Protein AF-0000000078832455 (afdb_homodimer)

Structure (mmCIF, N/CA/C/O backbone):
data_AF-0000000078832455-model_v1
#
loop_
_entity.id
_entity.type
_entity.pdbx_description
1 polymer 'Uncharacterized protein'
#
loop_
_atom_site.group_PDB
_atom_site.id
_atom_site.type_symbol
_atom_site.label_atom_id
_atom_site.label_alt_id
_atom_site.label_comp_id
_atom_site.label_asym_id
_atom_site.label_entity_id
_atom_site.label_seq_id
_atom_site.pdbx_PDB_ins_code
_atom_site.Cartn_x
_atom_site.Cartn_y
_atom_site.Cartn_z
_atom_site.occupancy
_atom_site.B_iso_or_equiv
_atom_site.auth_seq_id
_atom_site.auth_comp_id
_atom_site.auth_asym_id
_atom_site.auth_atom_id
_atom_site.pdbx_PDB_model_num
ATOM 1 N N . MET A 1 1 ? 7.227 -21.453 22.688 1 22.88 1 MET A N 1
ATOM 2 C CA . MET A 1 1 ? 6.715 -20.125 23 1 22.88 1 MET A CA 1
ATOM 3 C C . MET A 1 1 ? 6.621 -19.266 21.75 1 22.88 1 MET A C 1
ATOM 5 O O . MET A 1 1 ? 7.629 -19.031 21.078 1 22.88 1 MET A O 1
ATOM 9 N N . ALA A 1 2 ? 5.621 -19.375 20.812 1 33.53 2 ALA A N 1
ATOM 10 C CA . ALA A 1 2 ? 5.566 -18.641 19.562 1 33.53 2 ALA A CA 1
ATOM 11 C C . ALA A 1 2 ? 5.973 -17.172 19.75 1 33.53 2 ALA A C 1
ATOM 13 O O . ALA A 1 2 ? 5.371 -16.469 20.562 1 33.53 2 ALA A O 1
ATOM 14 N N . THR A 1 3 ? 7.207 -16.781 19.938 1 39.66 3 THR A N 1
ATOM 15 C CA . THR A 1 3 ? 7.711 -15.438 20.172 1 39.66 3 THR A CA 1
ATOM 16 C C . THR A 1 3 ? 6.863 -14.406 19.438 1 39.66 3 THR A C 1
ATOM 18 O O . THR A 1 3 ? 6.766 -14.438 18.203 1 39.66 3 THR A O 1
ATOM 21 N N . THR A 1 4 ? 5.734 -13.992 19.891 1 45.53 4 THR A N 1
ATOM 22 C CA . THR A 1 4 ? 4.738 -13.031 19.438 1 45.53 4 THR A CA 1
ATOM 23 C C . THR A 1 4 ? 5.41 -11.805 18.828 1 45.53 4 THR A C 1
ATOM 25 O O . THR A 1 4 ? 6.141 -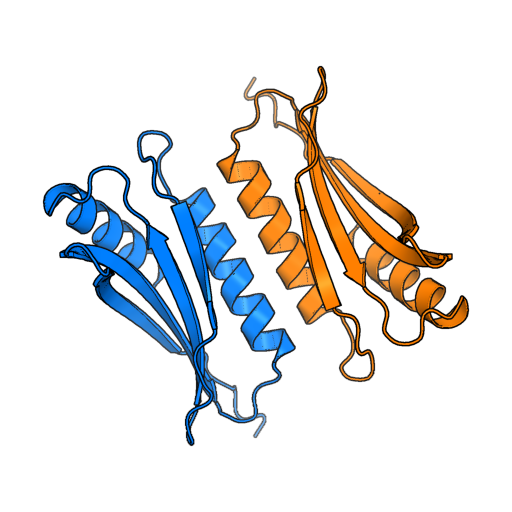11.078 19.516 1 45.53 4 THR A O 1
ATOM 28 N N . SER A 1 5 ? 6.109 -11.961 17.719 1 55.28 5 SER A N 1
ATOM 29 C CA . SER A 1 5 ? 6.863 -10.977 16.938 1 55.28 5 SER A CA 1
ATOM 30 C C . SER A 1 5 ? 6.211 -9.602 17.016 1 55.28 5 SER A C 1
ATOM 32 O O . SER A 1 5 ? 5.121 -9.398 16.469 1 55.28 5 SER A O 1
ATOM 34 N N . GLN A 1 6 ? 6.34 -8.945 18.188 1 73.69 6 GLN A N 1
ATOM 35 C CA . GLN A 1 6 ? 5.629 -7.719 18.516 1 73.69 6 GLN A CA 1
ATOM 36 C C . GLN A 1 6 ? 6.027 -6.578 17.594 1 73.69 6 GLN A C 1
ATOM 38 O O . GLN A 1 6 ? 7.215 -6.316 17.391 1 73.69 6 GLN A O 1
ATOM 43 N N . GLN A 1 7 ? 5.16 -6.148 16.781 1 86.81 7 GLN A N 1
ATOM 44 C CA . GLN A 1 7 ? 5.254 -4.949 15.945 1 86.81 7 GLN A CA 1
ATOM 45 C C . GLN A 1 7 ? 5.348 -3.695 16.812 1 86.81 7 GLN A C 1
ATOM 47 O O . GLN A 1 7 ? 4.574 -3.525 17.75 1 86.81 7 GLN A O 1
ATOM 52 N N . LEU A 1 8 ? 6.461 -2.93 16.672 1 92 8 LEU A N 1
ATOM 53 C CA . LEU A 1 8 ? 6.578 -1.624 17.312 1 92 8 LEU A CA 1
ATOM 54 C C . LEU A 1 8 ? 6.309 -0.501 16.328 1 92 8 LEU A C 1
ATOM 56 O O . LEU A 1 8 ? 6.773 -0.555 15.18 1 92 8 LEU A O 1
ATOM 60 N N . MET A 1 9 ? 5.496 0.436 16.828 1 95.94 9 MET A N 1
ATOM 61 C CA . MET A 1 9 ? 5.242 1.622 16.016 1 95.94 9 MET A CA 1
ATOM 62 C C . MET A 1 9 ? 5.652 2.889 16.766 1 95.94 9 MET A C 1
ATOM 64 O O . MET A 1 9 ? 5.371 3.035 17.953 1 95.94 9 MET A O 1
ATOM 68 N N . MET A 1 10 ? 6.34 3.768 16.016 1 95.75 10 MET A N 1
ATOM 69 C CA . MET A 1 10 ? 6.766 5.043 16.578 1 95.75 10 MET A CA 1
ATOM 70 C C . MET A 1 10 ? 6.434 6.195 15.641 1 95.75 10 MET A C 1
ATOM 72 O O . MET A 1 10 ? 6.621 6.086 14.43 1 95.75 10 MET A O 1
ATOM 76 N N . VAL A 1 11 ? 5.949 7.273 16.297 1 98.06 11 VAL A N 1
ATOM 77 C CA . VAL A 1 11 ? 5.664 8.477 15.516 1 98.06 11 VAL A CA 1
ATOM 78 C C . VAL A 1 11 ? 6.832 9.453 15.633 1 98.06 11 VAL A C 1
ATOM 80 O O . VAL A 1 11 ? 7.391 9.641 16.719 1 98.06 11 VAL A O 1
ATOM 83 N N . GLY A 1 12 ? 7.215 10.016 14.492 1 97.06 12 GLY A N 1
ATOM 84 C CA . GLY A 1 12 ? 8.273 11.016 14.5 1 97.06 12 GLY A CA 1
ATOM 85 C C . GLY A 1 12 ? 8.188 11.977 13.328 1 97.06 12 GLY A C 1
ATOM 86 O O . GLY A 1 12 ? 7.215 11.961 12.578 1 97.06 12 GLY A O 1
ATOM 87 N N . GLN A 1 13 ? 9.148 12.875 13.336 1 96.56 13 GLN A N 1
AT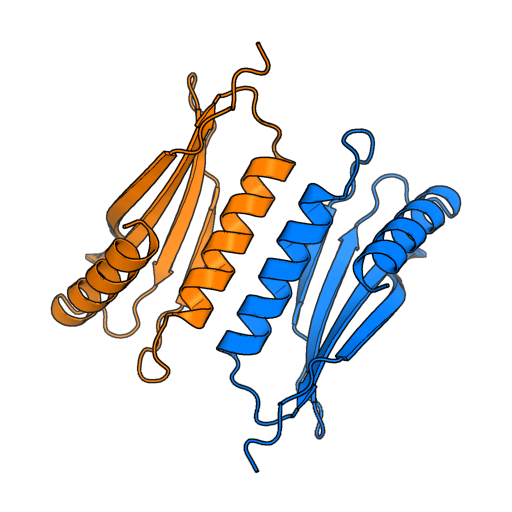OM 88 C CA . GLN A 1 13 ? 9.266 13.836 12.242 1 96.56 13 GLN A CA 1
ATOM 89 C C . GLN A 1 13 ? 10.719 14.008 11.812 1 96.56 13 GLN A C 1
ATOM 91 O O . GLN A 1 13 ? 11.617 14.078 12.656 1 96.56 13 GLN A O 1
ATOM 96 N N . ARG A 1 14 ? 10.906 13.984 10.477 1 94.5 14 ARG A N 1
ATOM 97 C CA . ARG A 1 14 ? 12.219 14.32 9.922 1 94.5 14 ARG A CA 1
ATOM 98 C C . ARG A 1 14 ? 12.117 15.492 8.953 1 94.5 14 ARG A C 1
ATOM 100 O O . ARG A 1 14 ? 11.031 16.016 8.711 1 94.5 14 ARG A O 1
ATOM 107 N N . THR A 1 15 ? 13.273 15.938 8.5 1 91.81 15 THR A N 1
ATOM 108 C CA . THR A 1 15 ? 13.297 17.047 7.555 1 91.81 15 THR A CA 1
ATOM 109 C C . THR A 1 15 ? 13.734 16.578 6.172 1 91.81 15 THR A C 1
ATOM 111 O O . THR A 1 15 ? 14.773 15.914 6.039 1 91.81 15 THR A O 1
ATOM 114 N N . ALA A 1 16 ? 12.898 16.906 5.223 1 88.44 16 ALA A N 1
ATOM 115 C CA . ALA A 1 16 ? 13.281 16.609 3.846 1 88.44 16 ALA A CA 1
ATOM 116 C C . ALA A 1 16 ? 14.391 17.547 3.371 1 88.44 16 ALA A C 1
ATOM 118 O O . ALA A 1 16 ? 14.859 18.391 4.133 1 88.44 16 ALA A O 1
ATOM 119 N N . ARG A 1 17 ? 14.914 17.312 2.152 1 80.62 17 ARG A N 1
ATOM 120 C CA . ARG A 1 17 ? 16.062 18.016 1.61 1 80.62 17 ARG A CA 1
ATOM 121 C C . ARG A 1 17 ? 15.852 19.516 1.647 1 80.62 17 ARG A C 1
ATOM 123 O O . ARG A 1 17 ? 16.797 20.281 1.885 1 80.62 17 ARG A O 1
ATOM 130 N N . HIS A 1 18 ? 14.656 20.094 1.545 1 83.12 18 HIS A N 1
ATOM 131 C CA . HIS A 1 18 ? 14.422 21.531 1.491 1 83.12 18 HIS A CA 1
ATOM 132 C C . HIS A 1 18 ? 13.875 22.062 2.814 1 83.12 18 HIS A C 1
ATOM 134 O O . HIS A 1 18 ? 13.297 23.141 2.865 1 83.12 18 HIS A O 1
ATOM 140 N N . GLY A 1 19 ? 14.141 21.297 3.885 1 87.75 19 GLY A N 1
ATOM 141 C CA . GLY A 1 19 ? 13.75 21.75 5.211 1 87.75 19 GLY A CA 1
ATOM 142 C C . GLY A 1 19 ? 12.281 21.5 5.512 1 87.75 19 GLY A C 1
ATOM 143 O O . GLY A 1 19 ? 11.766 21.969 6.531 1 87.75 19 GLY A O 1
ATOM 144 N N . ILE A 1 20 ? 11.617 20.859 4.617 1 91.69 20 ILE A N 1
ATOM 145 C CA . ILE A 1 20 ? 10.195 20.594 4.789 1 91.69 20 ILE A CA 1
ATOM 146 C C . ILE A 1 20 ? 9.992 19.453 5.777 1 91.69 20 ILE A C 1
ATOM 148 O O . ILE A 1 20 ? 10.586 18.391 5.625 1 91.69 20 ILE A O 1
ATOM 152 N N . PRO A 1 21 ? 9.227 19.781 6.82 1 95.88 21 PRO A N 1
ATOM 153 C CA . PRO A 1 21 ? 8.953 18.688 7.75 1 95.88 21 PRO A CA 1
ATOM 154 C C . PRO A 1 21 ? 8.312 17.469 7.07 1 95.88 21 PRO A C 1
ATOM 156 O O . PRO A 1 21 ? 7.492 17.641 6.16 1 95.88 21 PRO A O 1
ATOM 159 N N . GLN A 1 22 ? 8.695 16.297 7.52 1 96.81 22 GLN A N 1
ATOM 160 C CA . GLN A 1 22 ? 8.141 15.039 7.027 1 96.81 22 GLN A CA 1
ATOM 161 C C . GLN A 1 22 ? 7.695 14.141 8.18 1 96.81 22 GLN A C 1
ATOM 163 O O . GLN A 1 22 ? 8.469 13.312 8.656 1 96.81 22 GLN A O 1
ATOM 168 N N . PRO A 1 23 ? 6.434 14.266 8.633 1 98.25 23 PRO A N 1
ATOM 169 C CA . PRO A 1 23 ? 5.895 13.367 9.656 1 98.25 23 PRO A CA 1
ATOM 170 C C . PRO A 1 23 ? 5.852 11.914 9.203 1 98.25 23 PRO A C 1
ATOM 172 O O . PRO A 1 23 ? 5.605 11.641 8.023 1 98.25 23 PRO A O 1
ATOM 175 N N . TYR A 1 24 ? 6.137 11.039 10.148 1 98.25 24 TYR A N 1
ATOM 176 C CA . TYR A 1 24 ? 6.129 9.633 9.75 1 98.25 24 TYR A CA 1
ATOM 177 C C . TYR A 1 24 ? 5.727 8.742 10.922 1 98.25 24 TYR A C 1
ATOM 179 O O . TYR A 1 24 ? 5.723 9.188 12.078 1 98.25 24 TYR A O 1
ATOM 187 N N . ILE A 1 25 ? 5.219 7.559 10.617 1 98.38 25 ILE A N 1
ATOM 188 C CA . ILE A 1 25 ? 5.16 6.426 11.531 1 98.38 25 ILE A CA 1
ATOM 189 C C . ILE A 1 25 ? 6.203 5.383 11.133 1 98.38 25 ILE A C 1
ATOM 191 O O . ILE A 1 25 ? 6.238 4.945 9.977 1 98.38 25 ILE A O 1
ATOM 195 N N . GLU A 1 26 ? 7.02 5.047 12.062 1 96.62 26 GLU A N 1
ATOM 196 C CA . GLU A 1 26 ? 7.98 3.961 11.867 1 96.62 26 GLU A CA 1
ATOM 197 C C . GLU A 1 26 ? 7.453 2.652 12.453 1 96.62 26 GLU A C 1
ATOM 199 O O . GLU A 1 26 ? 6.891 2.639 13.555 1 96.62 26 GLU A O 1
ATOM 204 N N . VAL A 1 27 ? 7.57 1.658 11.664 1 96.19 27 VAL A N 1
ATOM 205 C CA . VAL A 1 27 ? 7.168 0.316 12.07 1 96.19 27 VAL A CA 1
ATOM 206 C C . VAL A 1 27 ? 8.398 -0.585 12.164 1 96.19 27 VAL A C 1
ATOM 208 O O . VAL A 1 27 ? 9.219 -0.621 11.242 1 96.19 27 VAL A O 1
ATOM 211 N N . ARG A 1 28 ? 8.492 -1.321 13.25 1 93.5 28 ARG A N 1
ATOM 212 C CA . ARG A 1 28 ? 9.602 -2.248 13.438 1 93.5 28 ARG A CA 1
ATOM 213 C C . ARG A 1 28 ? 9.102 -3.625 13.859 1 93.5 28 ARG A C 1
ATOM 215 O O . ARG A 1 28 ? 8.156 -3.734 14.648 1 93.5 28 ARG A O 1
ATOM 222 N N . PHE A 1 29 ? 9.758 -4.578 13.32 1 93.75 29 PHE A N 1
ATOM 223 C CA . PHE A 1 29 ? 9.531 -5.98 13.656 1 93.75 29 PHE A CA 1
ATOM 224 C C . PHE A 1 29 ? 10.828 -6.645 14.094 1 93.75 29 PHE A C 1
ATOM 226 O O . PHE A 1 29 ? 11.914 -6.137 13.828 1 93.75 29 PHE A O 1
ATOM 233 N N . PRO A 1 30 ? 10.695 -7.738 14.836 1 90.31 30 PRO A N 1
ATOM 234 C CA . PRO A 1 30 ? 11.898 -8.539 15.07 1 90.31 30 PRO A CA 1
ATOM 235 C C . PRO A 1 30 ? 12.609 -8.938 13.781 1 90.31 30 PRO A C 1
ATOM 237 O O . PRO A 1 30 ? 11.961 -9.07 12.734 1 90.31 30 PRO A O 1
ATOM 240 N N . LYS A 1 31 ? 13.898 -9.086 13.82 1 86.5 31 LYS A N 1
ATOM 241 C CA . LYS A 1 31 ? 14.75 -9.32 12.664 1 86.5 31 LYS A CA 1
ATOM 242 C C . LYS A 1 31 ? 14.312 -10.562 11.891 1 86.5 31 LYS A C 1
ATOM 244 O O . LYS A 1 31 ? 14.445 -10.617 10.672 1 86.5 31 LYS A O 1
ATOM 249 N N . ASP A 1 32 ? 13.656 -11.547 12.477 1 86 32 ASP A N 1
ATOM 250 C CA . ASP A 1 32 ? 13.328 -12.805 11.812 1 86 32 ASP A CA 1
ATOM 251 C C . ASP A 1 32 ? 11.922 -12.766 11.219 1 86 32 ASP A C 1
ATOM 253 O O . ASP A 1 32 ? 11.43 -13.773 10.695 1 86 32 ASP A O 1
ATOM 257 N N . THR A 1 33 ? 11.422 -11.578 11.25 1 90.06 33 THR A N 1
ATOM 258 C CA . THR A 1 33 ? 10.078 -11.438 10.688 1 90.06 33 THR A CA 1
ATOM 259 C C . THR A 1 33 ? 10.117 -11.555 9.164 1 90.06 33 THR A C 1
ATOM 261 O O . THR A 1 33 ? 11.016 -11.008 8.516 1 90.06 33 THR A O 1
ATOM 264 N N . ARG A 1 34 ? 9.109 -12.188 8.672 1 90.69 34 ARG A N 1
ATOM 265 C CA . ARG A 1 34 ? 8.992 -12.328 7.223 1 90.69 34 ARG A CA 1
ATOM 266 C C . ARG A 1 34 ? 8.844 -10.977 6.547 1 90.69 34 ARG A C 1
ATOM 268 O O . ARG A 1 34 ? 8.102 -10.117 7.027 1 90.69 34 ARG A O 1
ATOM 275 N N . GLN A 1 35 ? 9.5 -10.836 5.383 1 92.31 35 GLN A N 1
ATOM 276 C CA . GLN A 1 35 ? 9.398 -9.602 4.613 1 92.31 35 GLN A CA 1
ATOM 277 C C . GLN A 1 35 ? 7.953 -9.312 4.227 1 92.31 35 GLN A C 1
ATOM 279 O O . GLN A 1 35 ? 7.52 -8.156 4.25 1 92.31 35 GLN A O 1
ATOM 284 N N . ARG A 1 36 ? 7.168 -10.359 3.947 1 95.69 36 ARG A N 1
ATOM 285 C CA . ARG A 1 36 ? 5.777 -10.18 3.539 1 95.69 36 ARG A CA 1
ATOM 286 C C . ARG A 1 36 ? 4.941 -9.602 4.676 1 95.69 36 ARG A C 1
ATOM 288 O O . ARG A 1 36 ? 4.004 -8.844 4.438 1 95.69 36 ARG A O 1
ATOM 295 N N . THR A 1 37 ? 5.312 -9.93 5.859 1 95.31 37 THR A N 1
ATOM 296 C CA . THR A 1 37 ? 4.629 -9.383 7.027 1 95.31 37 THR A CA 1
ATOM 297 C C . THR A 1 37 ? 4.906 -7.891 7.164 1 95.31 37 THR A C 1
ATOM 299 O O . THR A 1 37 ? 3.988 -7.105 7.41 1 95.31 37 THR A O 1
ATOM 302 N N . LEU A 1 38 ? 6.145 -7.547 6.984 1 94.56 38 LEU A N 1
ATOM 303 C CA . LEU A 1 38 ? 6.504 -6.137 7.051 1 94.56 38 LEU A CA 1
ATOM 304 C C . LEU A 1 38 ? 5.805 -5.344 5.953 1 94.56 38 LEU A C 1
ATOM 306 O O . LEU A 1 38 ? 5.227 -4.285 6.211 1 94.56 38 LEU A O 1
ATOM 310 N N . ASP A 1 39 ? 5.859 -5.859 4.754 1 96.38 39 ASP A N 1
ATOM 311 C CA . ASP A 1 39 ? 5.215 -5.191 3.629 1 96.38 39 ASP A CA 1
ATOM 312 C C . ASP A 1 39 ? 3.721 -5 3.889 1 96.38 39 ASP A C 1
ATOM 314 O O . ASP A 1 39 ? 3.182 -3.912 3.674 1 96.38 39 ASP A O 1
ATOM 318 N N . ALA A 1 40 ? 3.094 -6.039 4.359 1 97.88 40 ALA A N 1
ATOM 319 C CA . ALA A 1 40 ? 1.666 -5.965 4.656 1 97.88 40 ALA A CA 1
ATOM 320 C C . ALA A 1 40 ? 1.377 -4.895 5.707 1 97.88 40 ALA A C 1
ATOM 322 O O . ALA A 1 40 ? 0.435 -4.113 5.562 1 97.88 40 ALA A O 1
ATOM 323 N N . ALA A 1 41 ? 2.164 -4.863 6.703 1 97.31 41 ALA A N 1
ATOM 324 C CA . ALA A 1 41 ? 1.967 -3.898 7.781 1 97.31 41 ALA A CA 1
ATOM 325 C C . ALA A 1 41 ? 2.094 -2.467 7.27 1 97.31 41 ALA A C 1
ATOM 327 O O . ALA A 1 41 ? 1.295 -1.598 7.629 1 97.31 41 ALA A O 1
ATOM 328 N N . LEU A 1 42 ? 3.084 -2.246 6.48 1 98.06 42 LEU A N 1
ATOM 329 C CA . LEU A 1 42 ? 3.307 -0.909 5.941 1 98.06 42 LEU A CA 1
ATOM 330 C C . LEU A 1 42 ? 2.15 -0.485 5.043 1 98.06 42 LEU A C 1
ATOM 332 O O . LEU A 1 42 ? 1.697 0.66 5.105 1 98.06 42 LEU A O 1
ATOM 336 N N . HIS A 1 43 ? 1.67 -1.339 4.27 1 98.5 43 HIS A N 1
ATOM 337 C CA . HIS A 1 43 ? 0.578 -1.007 3.363 1 98.5 43 HIS A CA 1
ATOM 338 C C . HIS A 1 43 ? -0.738 -0.851 4.117 1 98.5 43 HIS A C 1
ATOM 340 O O . HIS A 1 43 ? -1.574 -0.022 3.752 1 98.5 43 HIS A O 1
ATOM 346 N N . ARG A 1 44 ? -0.946 -1.618 5.145 1 98.44 44 ARG A N 1
ATOM 347 C CA . ARG A 1 44 ? -2.113 -1.395 5.992 1 98.44 44 ARG A CA 1
ATOM 348 C C . ARG A 1 44 ? -2.057 -0.021 6.652 1 98.44 44 ARG A C 1
ATOM 350 O O . ARG A 1 44 ? -3.064 0.686 6.715 1 98.44 44 ARG A O 1
ATOM 357 N N . LEU A 1 45 ? -0.9 0.262 7.148 1 98.44 45 LEU A N 1
ATOM 358 C CA . LEU A 1 45 ? -0.717 1.572 7.762 1 98.44 45 LEU A CA 1
ATOM 359 C C . LEU A 1 45 ? -0.959 2.686 6.75 1 98.44 45 LEU A C 1
ATOM 361 O O . LEU A 1 45 ? -1.603 3.689 7.066 1 98.44 45 LEU A O 1
ATOM 365 N N . TYR A 1 46 ? -0.417 2.541 5.562 1 98.75 46 TYR A N 1
ATOM 366 C CA . TYR A 1 46 ? -0.684 3.471 4.473 1 98.75 46 TYR A CA 1
ATOM 367 C C . TYR A 1 46 ? -2.182 3.699 4.305 1 98.75 46 TYR A C 1
ATOM 369 O O . TYR A 1 46 ? -2.641 4.844 4.258 1 98.75 46 TYR A O 1
ATOM 377 N N . ALA A 1 47 ? -2.898 2.617 4.234 1 98.62 47 ALA A N 1
ATOM 378 C CA . ALA A 1 47 ? -4.344 2.686 4.023 1 98.62 47 ALA A CA 1
ATOM 379 C C . ALA A 1 47 ? -5.031 3.42 5.172 1 98.62 47 ALA A C 1
ATOM 381 O O . ALA A 1 47 ? -5.918 4.246 4.945 1 98.62 47 ALA A O 1
ATOM 382 N N . ASP A 1 48 ? -4.633 3.125 6.355 1 98.44 48 ASP A N 1
ATOM 383 C CA . ASP A 1 48 ? -5.215 3.77 7.527 1 98.44 48 ASP A CA 1
ATOM 384 C C . ASP A 1 48 ? -4.969 5.277 7.504 1 98.44 48 ASP A C 1
ATOM 386 O O . ASP A 1 48 ? -5.855 6.062 7.836 1 98.44 48 ASP A O 1
ATOM 390 N N . ILE A 1 49 ? -3.797 5.641 7.137 1 98.75 49 ILE A N 1
ATOM 391 C CA . ILE A 1 49 ? -3.445 7.055 7.078 1 98.75 49 ILE A CA 1
ATOM 392 C C . ILE A 1 49 ? -4.27 7.75 5.996 1 98.75 49 ILE A C 1
ATOM 394 O O . ILE A 1 49 ? -4.801 8.844 6.215 1 98.75 49 ILE A O 1
ATOM 398 N N . GLU A 1 50 ? -4.383 7.109 4.852 1 98.31 50 GLU A N 1
ATOM 399 C CA . GLU A 1 50 ? -5.203 7.664 3.777 1 98.31 50 GLU A CA 1
ATOM 400 C C . GLU A 1 50 ? -6.629 7.926 4.25 1 98.31 50 GLU A C 1
ATOM 402 O O . GLU A 1 50 ? -7.168 9.016 4.043 1 98.31 50 GLU A O 1
ATOM 407 N N . LEU A 1 51 ? -7.152 6.965 4.91 1 97.88 51 LEU A N 1
ATOM 408 C CA . LEU A 1 51 ? -8.547 7.062 5.328 1 97.88 51 LEU A CA 1
ATOM 409 C C . LEU A 1 51 ? -8.719 8.109 6.418 1 97.88 51 LEU A C 1
ATOM 411 O O . LEU A 1 51 ? -9.766 8.75 6.512 1 97.88 51 LEU A O 1
ATOM 415 N N . ALA A 1 52 ? -7.734 8.289 7.203 1 98.19 52 ALA A N 1
ATOM 416 C CA . ALA A 1 52 ? -7.812 9.219 8.328 1 98.19 52 ALA A CA 1
ATOM 417 C C . ALA A 1 52 ? -7.535 10.648 7.867 1 98.19 52 ALA A C 1
ATOM 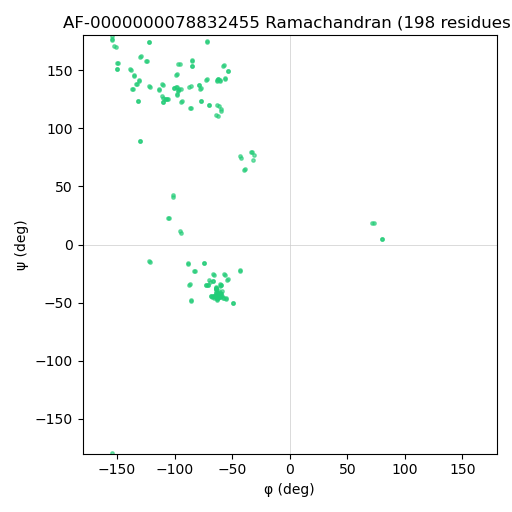419 O O . ALA A 1 52 ? -7.836 11.609 8.586 1 98.19 52 ALA A O 1
ATOM 420 N N . THR A 1 53 ? -6.84 10.797 6.754 1 98.12 53 THR A N 1
ATOM 421 C CA . THR A 1 53 ? -6.445 12.117 6.277 1 98.12 53 THR A CA 1
ATOM 422 C C . THR A 1 53 ? -7.656 12.898 5.777 1 98.12 53 THR A C 1
ATOM 424 O O . THR A 1 53 ? -8.359 12.453 4.871 1 98.12 53 THR A O 1
ATOM 427 N N . PRO A 1 54 ? -7.918 14.016 6.375 1 96 54 PRO A N 1
ATOM 428 C CA . PRO A 1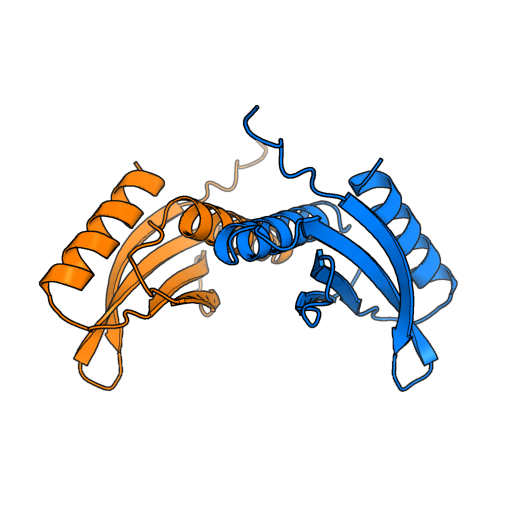 54 ? -9.047 14.836 5.922 1 96 54 PRO A CA 1
ATOM 429 C C . PRO A 1 54 ? -8.93 15.234 4.453 1 96 54 PRO A C 1
ATOM 431 O O . PRO A 1 54 ? -7.824 15.398 3.938 1 96 54 PRO A O 1
ATOM 434 N N . GLU A 1 55 ? -10.062 15.492 3.793 1 93 55 GLU A N 1
ATOM 435 C CA . GLU A 1 55 ? -10.102 15.859 2.379 1 93 55 GLU A CA 1
ATOM 436 C C . GLU A 1 55 ? -9.453 17.219 2.146 1 93 55 GLU A C 1
ATOM 438 O O . GLU A 1 55 ? -8.961 17.5 1.054 1 93 55 GLU A O 1
ATOM 443 N N . SER A 1 56 ? -9.445 18.016 3.111 1 94.56 56 SER A N 1
ATOM 444 C CA . SER A 1 56 ? -8.898 19.375 3.006 1 94.56 56 SER A CA 1
ATOM 445 C C . SER A 1 56 ? -7.375 19.344 2.971 1 94.56 56 SER A C 1
ATOM 447 O O . SER A 1 56 ? -6.742 20.344 2.627 1 94.56 56 SER A O 1
ATOM 449 N N . GLU A 1 57 ? -6.77 18.234 3.344 1 97.06 57 GLU A N 1
ATOM 450 C CA . GLU A 1 57 ? -5.316 18.141 3.375 1 97.06 57 GLU A CA 1
ATOM 451 C C . GLU A 1 57 ? -4.777 17.5 2.092 1 97.06 57 GLU A C 1
ATOM 453 O O . GLU A 1 57 ? -5.297 16.484 1.627 1 97.06 57 GLU A O 1
ATOM 458 N N . SER A 1 58 ? -3.742 18.109 1.529 1 95.69 58 SER A N 1
ATOM 459 C CA . SER A 1 58 ? -3.125 17.609 0.304 1 95.69 58 SER A CA 1
ATOM 460 C C . SER A 1 58 ? -1.832 16.859 0.604 1 95.69 58 SER A C 1
ATOM 462 O O . SER A 1 58 ? -0.831 17.031 -0.095 1 95.69 58 SER A O 1
ATOM 464 N N . TRP A 1 59 ? -1.862 16.062 1.609 1 97.38 59 TRP A N 1
ATOM 465 C CA . TRP A 1 59 ? -0.69 15.281 1.978 1 97.38 59 TRP A CA 1
ATOM 466 C C . TRP A 1 59 ? -0.533 14.078 1.06 1 97.38 59 TRP A C 1
ATOM 468 O O . TRP A 1 59 ? -1.507 13.375 0.774 1 97.38 59 TRP A O 1
ATOM 478 N N . ASP A 1 60 ? 0.622 13.852 0.601 1 97.38 60 ASP A N 1
ATOM 479 C CA . ASP A 1 60 ? 0.927 12.617 -0.112 1 97.38 60 ASP A CA 1
ATOM 480 C C . ASP A 1 60 ? 1.492 11.562 0.837 1 97.38 60 ASP A C 1
ATOM 482 O O . ASP A 1 60 ? 2.461 11.82 1.555 1 97.38 60 ASP A O 1
ATOM 486 N N . VAL A 1 61 ? 0.833 10.414 0.869 1 98.5 61 VAL A N 1
ATOM 487 C CA . VAL A 1 61 ? 1.293 9.312 1.71 1 98.5 61 VAL A CA 1
ATOM 488 C C . VAL A 1 61 ? 2.314 8.469 0.949 1 98.5 61 VAL A C 1
ATOM 490 O O . VAL A 1 61 ? 2.096 8.117 -0.212 1 98.5 61 VAL A O 1
ATOM 493 N N . ARG A 1 62 ? 3.408 8.117 1.659 1 98.06 62 ARG A N 1
ATOM 494 C CA . ARG A 1 62 ? 4.492 7.367 1.031 1 98.06 62 ARG A CA 1
ATOM 495 C C . ARG A 1 62 ? 5.004 6.266 1.954 1 98.06 62 ARG A C 1
ATOM 497 O O . ARG A 1 62 ? 4.953 6.402 3.178 1 98.06 62 ARG A O 1
ATOM 504 N N . ILE A 1 63 ? 5.48 5.219 1.338 1 98.31 63 ILE A N 1
ATOM 505 C CA . ILE A 1 63 ? 6.121 4.133 2.07 1 98.31 63 ILE A CA 1
ATOM 506 C C . ILE A 1 63 ? 7.621 4.129 1.778 1 98.31 63 ILE A C 1
ATOM 508 O O . ILE A 1 63 ? 8.039 4.316 0.633 1 98.31 63 ILE A O 1
ATOM 512 N N . GLU A 1 64 ? 8.359 3.924 2.84 1 96.12 64 GLU A N 1
ATOM 513 C CA . GLU A 1 64 ? 9.805 3.773 2.736 1 96.12 64 GLU A CA 1
ATOM 514 C C . GLU A 1 64 ? 10.289 2.559 3.521 1 96.12 64 GLU A C 1
ATOM 516 O O . GLU A 1 64 ? 9.992 2.42 4.707 1 96.12 64 GLU A O 1
ATOM 521 N N . GLN A 1 65 ? 10.977 1.688 2.785 1 92.5 65 GLN A N 1
ATOM 522 C CA . GLN A 1 65 ? 11.633 0.586 3.477 1 92.5 65 GLN A CA 1
ATOM 523 C C . GLN A 1 65 ? 12.938 1.048 4.133 1 92.5 65 GLN A C 1
ATOM 525 O O . GLN A 1 65 ? 13.688 1.833 3.549 1 92.5 65 GLN A O 1
ATOM 530 N N . LEU A 1 66 ? 13.094 0.563 5.332 1 89.5 66 LEU A N 1
ATOM 531 C CA . LEU A 1 66 ? 14.336 0.875 6.027 1 89.5 66 LEU A CA 1
ATOM 532 C C . LEU A 1 66 ? 15.328 -0.275 5.902 1 89.5 66 LEU A C 1
ATOM 534 O O . LEU A 1 66 ? 14.93 -1.438 5.797 1 89.5 66 LEU A O 1
ATOM 538 N N . PRO A 1 67 ? 16.625 0.096 5.84 1 82.12 67 PRO A N 1
ATOM 539 C CA . PRO A 1 67 ? 17.625 -0.983 5.824 1 82.12 67 PRO A CA 1
ATOM 540 C C . PRO A 1 67 ? 17.562 -1.854 7.078 1 82.12 67 PRO A C 1
ATOM 542 O O . PRO A 1 67 ? 17.188 -1.374 8.148 1 82.12 67 PRO A O 1
ATOM 545 N N . ASP A 1 68 ? 17.75 -3.107 6.781 1 69.62 68 ASP A N 1
ATOM 546 C CA . ASP A 1 68 ? 17.812 -4.039 7.906 1 69.62 68 ASP A CA 1
ATOM 547 C C . ASP A 1 68 ? 18.953 -3.68 8.859 1 69.62 68 ASP A C 1
ATOM 549 O O . ASP A 1 68 ? 20.078 -3.471 8.43 1 69.62 68 ASP A O 1
ATOM 553 N N . VAL A 1 69 ? 18.469 -3.379 9.945 1 69.31 69 VAL A N 1
ATOM 554 C CA . VAL A 1 69 ? 19.5 -3.234 10.969 1 69.31 69 VAL A CA 1
ATOM 555 C C . VAL A 1 69 ? 19.609 -4.523 11.781 1 69.31 69 VAL A C 1
ATOM 557 O O . VAL A 1 69 ? 18.703 -5.359 11.75 1 69.31 69 VAL A O 1
ATOM 560 N N . PHE A 1 70 ? 20.734 -4.758 12.367 1 72.12 70 PHE A N 1
ATOM 561 C CA . PHE A 1 70 ? 21.109 -5.977 13.078 1 72.12 70 PHE A CA 1
ATOM 562 C C . PHE A 1 70 ? 19.969 -6.469 13.953 1 72.12 70 PHE A C 1
ATOM 564 O O . PHE A 1 70 ? 19.781 -7.676 14.125 1 72.12 70 PHE A O 1
ATOM 571 N N . SER A 1 71 ? 19.094 -5.547 14.281 1 77.94 71 SER A N 1
ATOM 572 C CA . SER A 1 71 ? 18.172 -6.02 15.312 1 77.94 71 SER A CA 1
ATOM 573 C C . SER A 1 71 ? 16.734 -5.953 14.844 1 77.94 71 SER A C 1
ATOM 575 O O . SER A 1 71 ? 15.844 -6.547 15.461 1 77.94 71 SER A O 1
ATOM 577 N N . PHE A 1 72 ? 16.484 -5.203 13.742 1 83.06 72 PHE A N 1
ATOM 578 C CA . PHE A 1 72 ? 15.078 -5.133 13.383 1 83.06 72 PHE A CA 1
ATOM 579 C C . PHE A 1 72 ? 14.914 -4.965 11.875 1 83.06 72 PHE A C 1
ATOM 581 O O . PHE A 1 72 ? 15.836 -4.52 11.188 1 83.06 72 PHE A O 1
ATOM 588 N N . SER A 1 73 ? 13.828 -5.461 11.43 1 89.19 73 SER A N 1
ATOM 589 C CA . SER A 1 73 ? 13.289 -5.105 10.117 1 89.19 73 SER A CA 1
ATOM 590 C C . SER A 1 73 ? 12.211 -4.035 10.234 1 89.19 73 SER A C 1
ATOM 592 O O . SER A 1 73 ? 11.383 -4.078 11.148 1 89.19 73 SER A O 1
ATOM 594 N N . GLY A 1 74 ? 12.406 -3 9.422 1 92.38 74 GLY A N 1
ATOM 595 C CA . GLY A 1 74 ? 11.445 -1.93 9.609 1 92.38 74 GLY A CA 1
ATOM 596 C C . GLY A 1 74 ? 11.211 -1.109 8.359 1 92.38 74 GLY A C 1
ATOM 597 O O . GLY A 1 74 ? 11.789 -1.393 7.309 1 92.38 74 GLY A O 1
ATOM 598 N N . GLY A 1 75 ? 10.242 -0.288 8.43 1 95.94 75 GLY A N 1
ATOM 599 C CA . GLY A 1 75 ? 9.859 0.691 7.426 1 95.94 75 GLY A CA 1
ATOM 600 C C . GLY A 1 75 ? 9.117 1.884 8 1 95.94 75 GLY A C 1
ATOM 601 O O . GLY A 1 75 ? 8.961 1.992 9.219 1 95.94 75 GLY A O 1
ATOM 602 N N . ARG A 1 76 ? 8.852 2.783 7.098 1 96.88 76 ARG A N 1
ATOM 603 C CA . ARG A 1 76 ? 8.109 3.979 7.488 1 96.88 76 ARG A CA 1
ATOM 604 C C . ARG A 1 76 ? 7.016 4.297 6.473 1 96.88 76 ARG A C 1
ATOM 606 O O . ARG A 1 76 ? 7.164 4.02 5.281 1 96.88 76 ARG A O 1
ATOM 613 N N . VAL A 1 77 ? 5.996 4.781 7.035 1 98.56 77 VAL A N 1
ATOM 614 C CA . VAL A 1 77 ? 5.023 5.508 6.223 1 98.56 77 VAL A CA 1
ATOM 615 C C . VAL A 1 77 ? 5.074 6.996 6.57 1 98.56 77 VAL A C 1
ATOM 617 O O . VAL A 1 77 ? 4.957 7.371 7.738 1 98.56 77 VAL A O 1
ATOM 620 N N . TYR A 1 78 ? 5.328 7.773 5.543 1 98.06 78 TYR A N 1
ATOM 621 C CA . TYR A 1 78 ? 5.531 9.188 5.844 1 98.06 78 TYR A CA 1
ATOM 622 C C . TYR A 1 78 ? 4.676 10.062 4.938 1 98.06 78 TYR A C 1
ATOM 624 O O . TYR A 1 78 ? 4.156 9.594 3.92 1 98.06 78 TYR A O 1
ATOM 632 N N . LEU A 1 79 ? 4.527 11.258 5.402 1 98.19 79 LEU A N 1
ATOM 633 C CA . LEU A 1 79 ? 3.701 12.227 4.688 1 98.19 79 LEU A CA 1
ATOM 634 C C . LEU A 1 79 ? 4.566 13.289 4.016 1 98.19 79 LEU A C 1
ATOM 636 O O . LEU A 1 79 ? 5.398 13.922 4.664 1 98.19 79 LEU A O 1
ATOM 640 N N . GLU A 1 80 ? 4.359 13.422 2.746 1 97.25 80 GLU A N 1
ATOM 641 C CA . GLU A 1 80 ? 4.824 14.625 2.07 1 97.25 80 GLU A CA 1
ATOM 642 C C . GLU A 1 80 ? 3.783 15.742 2.158 1 97.25 80 GLU A C 1
ATOM 644 O O . GLU A 1 80 ? 2.707 15.641 1.567 1 97.25 80 GLU A O 1
ATOM 649 N N . LEU A 1 81 ? 4.137 16.781 2.775 1 96.38 81 LEU A N 1
ATOM 650 C CA . LEU A 1 81 ? 3.209 17.875 3.033 1 96.38 81 LEU A CA 1
ATOM 651 C C . LEU A 1 81 ? 3.141 18.812 1.84 1 96.38 81 LEU A C 1
ATOM 653 O O . LEU A 1 81 ? 4.117 18.969 1.1 1 96.38 81 LEU A O 1
ATOM 657 N N . ALA A 1 82 ? 2.023 19.484 1.699 1 92.56 82 ALA A N 1
ATOM 658 C CA . ALA A 1 82 ? 1.799 20.375 0.566 1 92.56 82 ALA A CA 1
ATOM 659 C C . ALA A 1 82 ? 2.365 21.766 0.842 1 92.56 82 ALA A C 1
ATOM 661 O O . ALA A 1 82 ? 3.078 22.328 0.007 1 92.56 82 ALA A O 1
ATOM 662 N N . GLU A 1 83 ? 2.049 22.281 2.006 1 90.94 83 GLU A N 1
ATOM 663 C CA . GLU A 1 83 ? 2.445 23.641 2.363 1 90.94 83 GLU A CA 1
ATOM 664 C C . GLU A 1 83 ? 3.838 23.656 2.99 1 90.94 83 GLU A C 1
ATOM 666 O O . GLU A 1 83 ? 4.566 24.641 2.865 1 90.94 83 GLU A O 1
ATOM 671 N N . GLY A 1 84 ? 4.105 22.688 3.68 1 91.56 84 GLY A N 1
ATOM 672 C CA . GLY A 1 84 ? 5.395 22.578 4.344 1 91.56 84 GLY A CA 1
ATOM 673 C C . GLY A 1 84 ? 5.543 23.516 5.527 1 91.56 84 GLY A C 1
ATOM 674 O O . GLY A 1 84 ? 6.66 23.828 5.941 1 91.56 84 GLY A O 1
ATOM 675 N N . THR A 1 85 ? 4.43 24 6.012 1 94 85 THR A N 1
ATOM 676 C CA . THR A 1 85 ? 4.477 24.906 7.152 1 94 85 THR A CA 1
ATOM 677 C C . THR A 1 85 ? 4.523 24.125 8.461 1 94 85 THR A C 1
ATOM 679 O O . THR A 1 85 ? 4.098 22.969 8.516 1 94 85 THR A O 1
ATOM 682 N N . PRO A 1 86 ? 5.027 24.781 9.516 1 93.81 86 PRO A N 1
ATOM 683 C CA . PRO A 1 86 ? 5.016 24.125 10.828 1 93.81 86 PRO A CA 1
ATOM 684 C C . PRO A 1 86 ? 3.607 23.781 11.305 1 93.81 86 PRO A C 1
ATOM 686 O O . PRO A 1 86 ? 3.41 22.734 11.938 1 93.81 86 PRO A O 1
ATOM 689 N N . VAL A 1 87 ? 2.652 24.578 10.984 1 96.88 87 VAL A N 1
ATOM 690 C CA . VAL A 1 87 ? 1.279 24.344 11.414 1 96.88 87 VAL A CA 1
ATOM 691 C C . VAL A 1 87 ? 0.735 23.094 10.719 1 96.88 87 VAL A C 1
ATOM 693 O O . VAL A 1 87 ? 0.073 22.266 11.344 1 96.88 87 VAL A O 1
ATOM 696 N N . GLU A 1 88 ? 0.992 23.016 9.453 1 97.44 88 GLU A N 1
ATOM 697 C CA . GLU A 1 88 ? 0.603 21.812 8.719 1 97.44 88 GLU A CA 1
ATOM 698 C C . GLU A 1 88 ? 1.266 20.562 9.305 1 97.44 88 GLU A C 1
ATOM 700 O O . GLU A 1 88 ? 0.623 19.531 9.453 1 97.44 88 GLU A O 1
ATOM 705 N N . ALA A 1 89 ? 2.51 20.719 9.57 1 97.5 89 ALA A N 1
ATOM 706 C CA . ALA A 1 89 ? 3.256 19.609 10.156 1 97.5 89 ALA A CA 1
ATOM 707 C C . ALA A 1 89 ? 2.65 19.172 11.492 1 97.5 89 ALA A C 1
ATOM 709 O O . ALA A 1 89 ? 2.574 17.984 11.789 1 97.5 89 ALA A O 1
ATOM 710 N N . GLU A 1 90 ? 2.258 20.094 12.227 1 97.81 90 GLU A N 1
ATOM 711 C CA . GLU A 1 90 ? 1.636 19.812 13.516 1 97.81 90 GLU A CA 1
ATOM 712 C C . GLU A 1 90 ? 0.33 19.031 13.336 1 97.81 90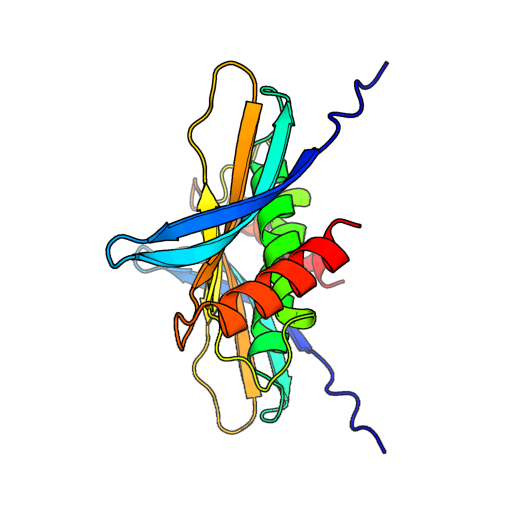 GLU A C 1
ATOM 714 O O . GLU A 1 90 ? 0.048 18.094 14.086 1 97.81 90 GLU A O 1
ATOM 719 N N . ARG A 1 91 ? -0.486 19.438 12.359 1 98.12 91 ARG A N 1
ATOM 720 C CA . ARG A 1 91 ? -1.72 18.719 12.07 1 98.12 91 ARG A CA 1
ATOM 721 C C . ARG A 1 91 ? -1.426 17.281 11.656 1 98.12 91 ARG A C 1
ATOM 723 O O . ARG A 1 91 ? -2.109 16.344 12.094 1 98.12 91 ARG A O 1
ATOM 730 N N . ALA A 1 92 ? -0.449 17.141 10.883 1 98.56 92 ALA A N 1
ATOM 731 C CA . ALA A 1 92 ? -0.071 15.805 10.406 1 98.56 92 ALA A CA 1
ATOM 732 C C . ALA A 1 92 ? 0.426 14.938 11.555 1 98.56 92 ALA A C 1
ATOM 734 O O . ALA A 1 92 ? 0.024 13.773 11.68 1 98.56 92 ALA A O 1
ATOM 735 N N . MET A 1 93 ? 1.27 15.484 12.383 1 98.44 93 MET A N 1
ATOM 736 C CA . MET A 1 93 ? 1.785 14.758 13.539 1 98.44 93 MET A CA 1
ATOM 737 C C . MET A 1 93 ? 0.65 14.336 14.469 1 98.44 93 MET A C 1
ATOM 739 O O . MET A 1 93 ? 0.653 13.219 14.984 1 98.44 93 MET A O 1
ATOM 743 N N . ALA A 1 94 ? -0.28 15.25 14.656 1 98.44 94 ALA A N 1
ATOM 744 C CA . ALA A 1 94 ? -1.42 14.945 15.523 1 98.44 94 ALA A CA 1
ATOM 745 C C . ALA A 1 94 ? -2.217 13.766 14.977 1 98.44 94 ALA A C 1
ATOM 747 O O . ALA A 1 94 ? -2.631 12.883 15.734 1 98.44 94 ALA A O 1
ATOM 748 N N . LEU A 1 95 ? -2.422 13.773 13.727 1 98.56 95 LEU A N 1
ATOM 749 C CA . LEU A 1 95 ? -3.158 12.68 13.102 1 98.56 95 LEU A CA 1
ATOM 750 C C . LEU A 1 95 ? -2.418 11.359 13.273 1 98.56 95 LEU A C 1
ATOM 752 O O . LEU A 1 95 ? -3.023 10.352 13.641 1 98.56 95 LEU A O 1
ATOM 756 N N . LEU A 1 96 ? -1.11 11.359 13.023 1 98.69 96 LEU A N 1
ATOM 757 C CA . LEU A 1 96 ? -0.325 10.133 13.125 1 98.69 96 LEU A CA 1
ATOM 758 C C . LEU A 1 96 ? -0.31 9.609 14.555 1 98.69 96 LEU A C 1
ATOM 760 O O . LEU A 1 96 ? -0.407 8.398 14.781 1 98.69 96 LEU A O 1
ATOM 764 N N . LYS A 1 97 ? -0.232 10.5 15.5 1 98.31 97 LYS A N 1
ATOM 765 C CA . LYS A 1 97 ? -0.252 10.094 16.906 1 98.31 97 LYS A CA 1
ATOM 766 C C . LYS A 1 97 ? -1.583 9.445 17.266 1 98.31 97 LYS A C 1
ATOM 768 O O . LYS A 1 97 ? -1.617 8.469 18.031 1 98.31 97 LYS A O 1
ATOM 773 N N . ARG A 1 98 ? -2.604 9.938 16.734 1 97.81 98 ARG A N 1
ATOM 774 C CA . ARG A 1 98 ? -3.924 9.375 17 1 97.81 98 ARG A CA 1
ATOM 775 C C . ARG A 1 98 ? -4.031 7.949 16.469 1 97.81 98 ARG A C 1
ATOM 777 O O . ARG A 1 98 ? -4.684 7.098 17.062 1 97.81 98 ARG A O 1
ATOM 784 N N . LEU A 1 99 ? -3.428 7.695 15.344 1 97.19 99 LEU A N 1
ATOM 785 C CA . LEU A 1 99 ? -3.51 6.395 14.695 1 97.19 99 LEU A CA 1
ATOM 786 C C . LEU A 1 99 ? -2.719 5.348 15.469 1 97.19 99 LEU A C 1
ATOM 788 O O . LEU A 1 99 ? -3.064 4.164 15.453 1 97.19 99 LEU A O 1
ATOM 792 N N . VAL A 1 100 ? -1.619 5.738 16.062 1 95.38 100 VAL A N 1
ATOM 793 C CA . VAL A 1 100 ? -0.754 4.805 16.766 1 95.38 100 VAL A CA 1
ATOM 794 C C . VAL A 1 100 ? -1.213 4.68 18.219 1 95.38 100 VAL A C 1
ATOM 796 O O . VAL A 1 100 ? -1.015 3.641 18.859 1 95.38 100 VAL A O 1
ATOM 799 N N . GLY A 1 101 ? -2.055 5.621 18.797 1 85 101 GLY A N 1
ATOM 800 C CA . GLY A 1 101 ? -2.521 5.645 20.172 1 85 101 GLY A CA 1
ATOM 801 C C . GLY A 1 101 ? -1.661 6.508 21.078 1 85 101 GLY A C 1
ATOM 802 O O . GLY A 1 101 ? -0.531 6.852 20.734 1 85 101 GLY A O 1
ATOM 803 N N . MET B 1 1 ? -30.062 9.273 1.398 1 22.31 1 MET B N 1
ATOM 804 C CA . MET B 1 1 ? -29.719 7.867 1.201 1 22.31 1 MET B CA 1
ATOM 805 C C . MET B 1 1 ? -28.219 7.711 0.93 1 22.31 1 MET B C 1
ATOM 807 O O . MET B 1 1 ? -27.703 8.258 -0.042 1 22.31 1 MET B O 1
ATOM 811 N N . ALA B 1 2 ? -27.25 7.797 1.907 1 33.5 2 ALA B N 1
ATOM 812 C CA . ALA B 1 2 ? -25.812 7.785 1.667 1 33.5 2 ALA B CA 1
ATOM 813 C C . ALA B 1 2 ? -25.438 6.723 0.639 1 33.5 2 ALA B C 1
ATOM 815 O O . ALA B 1 2 ? -25.734 5.539 0.819 1 33.5 2 ALA B O 1
ATOM 816 N N . THR B 1 3 ? -25.641 6.859 -0.634 1 39.41 3 THR B N 1
ATOM 817 C CA . THR B 1 3 ? -25.344 5.918 -1.709 1 39.41 3 THR B CA 1
ATOM 818 C C . THR B 1 3 ? -24.078 5.117 -1.399 1 39.41 3 THR B C 1
ATOM 820 O O . THR B 1 3 ? -23 5.688 -1.264 1 39.41 3 THR B O 1
ATOM 823 N N . THR B 1 4 ? -24.094 4.117 -0.6 1 45.56 4 THR B N 1
ATOM 824 C CA . THR B 1 4 ? -23.078 3.176 -0.137 1 45.56 4 THR B CA 1
ATOM 825 C C . THR B 1 4 ? -22.141 2.787 -1.277 1 45.56 4 THR B C 1
ATOM 827 O O . THR B 1 4 ? -22.562 2.158 -2.25 1 45.56 4 THR B O 1
ATOM 830 N N . SER B 1 5 ? -21.391 3.744 -1.818 1 55.16 5 SER B N 1
ATOM 831 C CA . SER B 1 5 ? -20.438 3.652 -2.928 1 55.16 5 SER B CA 1
ATOM 832 C C . SER B 1 5 ? -19.781 2.279 -2.977 1 55.16 5 SER B C 1
ATOM 834 O O . SER B 1 5 ? -19.047 1.908 -2.062 1 55.16 5 SER B O 1
ATOM 836 N N . GLN B 1 6 ? -20.531 1.265 -3.48 1 74.06 6 GLN B N 1
ATOM 837 C CA . GLN B 1 6 ? -20.203 -0.155 -3.436 1 74.06 6 GLN B CA 1
ATOM 838 C C . GLN B 1 6 ? -18.906 -0.442 -4.203 1 74.06 6 GLN B C 1
ATOM 840 O O . GLN B 1 6 ? -18.75 -0.021 -5.352 1 74.06 6 GLN B O 1
ATOM 845 N N . GLN B 1 7 ? -17.891 -0.782 -3.531 1 86.69 7 GLN B N 1
ATOM 846 C CA . GLN B 1 7 ? -16.641 -1.302 -4.066 1 86.69 7 GLN B CA 1
ATOM 847 C C . GLN B 1 7 ? -16.859 -2.615 -4.809 1 86.69 7 GLN B C 1
ATOM 849 O O . GLN B 1 7 ? -17.531 -3.514 -4.305 1 86.69 7 GLN B O 1
ATOM 854 N N . LEU B 1 8 ? -16.531 -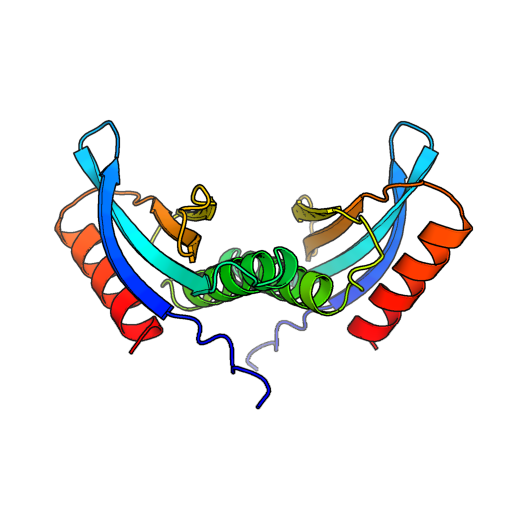2.648 -6.113 1 91.94 8 LEU B N 1
ATOM 855 C CA . LEU B 1 8 ? -16.531 -3.893 -6.875 1 91.94 8 LEU B CA 1
ATOM 856 C C . LEU B 1 8 ? -15.117 -4.434 -7.035 1 91.94 8 LEU B C 1
ATOM 858 O O . LEU B 1 8 ? -14.188 -3.676 -7.301 1 91.94 8 LEU B O 1
ATOM 862 N N . MET B 1 9 ? -15.062 -5.762 -6.793 1 95.81 9 MET B N 1
ATOM 863 C CA . MET B 1 9 ? -13.781 -6.426 -7.012 1 95.81 9 MET B CA 1
ATOM 864 C C . MET B 1 9 ? -13.922 -7.555 -8.031 1 95.81 9 MET B C 1
ATOM 866 O O . MET B 1 9 ? -14.883 -8.32 -7.98 1 95.81 9 MET B O 1
ATOM 870 N N . MET B 1 10 ? -12.938 -7.59 -8.938 1 95.69 10 MET B N 1
ATOM 871 C CA . MET B 1 10 ? -12.914 -8.641 -9.953 1 95.69 10 MET B CA 1
ATOM 872 C C . MET B 1 10 ? -11.523 -9.258 -10.07 1 95.69 10 MET B C 1
ATOM 874 O O . MET B 1 10 ? -10.523 -8.539 -10.055 1 95.69 10 MET B O 1
ATOM 878 N N . VAL B 1 11 ? -11.562 -10.609 -10.203 1 98 11 VAL B N 1
ATOM 879 C CA . VAL B 1 11 ? -10.297 -11.312 -10.406 1 98 11 VAL B CA 1
ATOM 880 C C . VAL B 1 11 ? -10.102 -11.602 -11.891 1 98 11 VAL B C 1
ATOM 882 O O . VAL B 1 11 ? -11.039 -11.977 -12.594 1 98 11 VAL B O 1
ATOM 885 N N . GLY B 1 12 ? -8.883 -11.352 -12.344 1 96.94 12 GLY B N 1
ATOM 886 C CA . GLY B 1 12 ? -8.562 -11.656 -13.727 1 96.94 12 GLY B CA 1
ATOM 887 C C . GLY B 1 12 ? -7.082 -11.914 -13.961 1 96.94 12 GLY B C 1
ATOM 888 O O . GLY B 1 12 ? -6.309 -12 -13 1 96.94 12 GLY B O 1
ATOM 889 N N . GLN B 1 13 ? -6.797 -12.195 -15.203 1 96.5 13 GLN B N 1
ATOM 890 C CA . GLN B 1 13 ? -5.414 -12.398 -15.617 1 96.5 13 GLN B CA 1
ATOM 891 C C . GLN B 1 13 ? -5.125 -11.688 -16.938 1 96.5 13 GLN B C 1
ATOM 893 O O . GLN B 1 13 ? -5.945 -11.719 -17.859 1 96.5 13 GLN B O 1
ATOM 898 N N . ARG B 1 14 ? -3.973 -10.977 -16.953 1 94.31 14 ARG B N 1
ATOM 899 C CA . ARG B 1 14 ? -3.484 -10.406 -18.203 1 94.31 14 ARG B CA 1
ATOM 900 C C . ARG B 1 14 ? -2.086 -10.914 -18.531 1 94.31 14 ARG B C 1
ATOM 902 O O . ARG B 1 14 ? -1.517 -11.711 -17.781 1 94.31 14 ARG B O 1
ATOM 909 N N . THR B 1 15 ? -1.611 -10.539 -19.703 1 91.62 15 THR B N 1
ATOM 910 C CA . THR B 1 15 ? -0.272 -10.961 -20.109 1 91.62 15 THR B CA 1
ATOM 911 C C . THR B 1 15 ? 0.68 -9.766 -20.141 1 91.62 15 THR B C 1
ATOM 913 O O . THR B 1 15 ? 0.376 -8.734 -20.734 1 91.62 15 THR B O 1
ATOM 916 N N . ALA B 1 16 ? 1.771 -9.953 -19.453 1 88.25 16 ALA B N 1
ATOM 917 C CA . ALA B 1 16 ? 2.812 -8.93 -19.516 1 88.25 16 ALA B CA 1
ATOM 918 C C . ALA B 1 16 ? 3.51 -8.938 -20.875 1 88.25 16 ALA B C 1
ATOM 920 O O . ALA B 1 16 ? 3.156 -9.727 -21.75 1 88.25 16 ALA B O 1
ATOM 921 N N . ARG B 1 17 ? 4.41 -7.969 -21.109 1 80.38 17 ARG B N 1
ATOM 922 C CA . ARG B 1 17 ? 5.062 -7.754 -22.391 1 80.38 17 ARG B CA 1
ATOM 923 C C . ARG B 1 17 ? 5.734 -9.031 -22.891 1 80.38 17 ARG B C 1
ATOM 925 O O . ARG B 1 17 ? 5.742 -9.305 -24.094 1 80.38 17 ARG B O 1
ATOM 932 N N . HIS B 1 18 ? 6.227 -9.977 -22.078 1 83.12 18 HIS B N 1
ATOM 933 C CA . HIS B 1 18 ? 6.945 -11.164 -22.531 1 83.12 18 HIS B CA 1
ATOM 934 C C . HIS B 1 18 ? 6.07 -12.406 -22.422 1 83.12 18 HIS B C 1
ATOM 936 O O . HIS B 1 18 ? 6.582 -13.531 -22.406 1 83.12 18 HIS B O 1
ATOM 942 N N . GLY B 1 19 ? 4.758 -12.18 -22.422 1 87.75 19 GLY B N 1
ATOM 943 C CA . GLY B 1 19 ? 3.83 -13.305 -22.406 1 87.75 19 GLY B CA 1
ATOM 944 C C . GLY B 1 19 ? 3.635 -13.906 -21.031 1 87.75 19 GLY B C 1
ATOM 945 O O . GLY B 1 19 ? 2.998 -14.953 -20.891 1 87.75 19 GLY B O 1
ATOM 946 N N . ILE B 1 20 ? 4.215 -13.312 -20.047 1 91.62 20 ILE B N 1
ATOM 947 C CA . ILE B 1 20 ? 4.121 -13.828 -18.688 1 91.62 20 ILE B CA 1
ATOM 948 C C . ILE B 1 20 ? 2.758 -13.477 -18.094 1 91.62 20 ILE B C 1
ATOM 950 O O . ILE B 1 20 ? 2.34 -12.32 -18.125 1 91.62 20 ILE B O 1
ATOM 954 N N . PRO B 1 21 ? 2.064 -14.547 -17.672 1 95.88 21 PRO B N 1
ATOM 955 C CA . PRO B 1 21 ? 0.782 -14.242 -17.031 1 95.88 21 PRO B CA 1
ATOM 956 C C . PRO B 1 21 ? 0.922 -13.289 -15.836 1 95.88 21 PRO B C 1
ATOM 958 O O . PRO B 1 21 ? 1.898 -13.375 -15.094 1 95.88 21 PRO B O 1
ATOM 961 N N . GLN B 1 22 ? -0.055 -12.406 -15.703 1 96.81 22 GLN B N 1
ATOM 962 C CA . GLN B 1 22 ? -0.11 -11.469 -14.594 1 96.81 22 GLN B CA 1
ATOM 963 C C . GLN B 1 22 ? -1.481 -11.484 -13.922 1 96.81 22 GLN B C 1
ATOM 965 O O . GLN B 1 22 ? -2.361 -10.695 -14.273 1 96.81 22 GLN B O 1
ATOM 970 N N . PRO B 1 23 ? -1.685 -12.352 -12.914 1 98.19 23 PRO B N 1
ATOM 971 C CA . PRO B 1 23 ? -2.934 -12.359 -12.148 1 98.19 23 PRO B CA 1
ATOM 972 C C . PRO B 1 23 ? -3.176 -11.047 -11.406 1 98.19 23 PRO B C 1
ATOM 974 O O . PRO B 1 23 ? -2.227 -10.414 -10.93 1 98.19 23 PRO B O 1
ATOM 977 N N . TYR B 1 24 ? -4.434 -10.672 -11.383 1 98.25 24 TYR B N 1
ATOM 978 C CA . TYR B 1 24 ? -4.711 -9.414 -10.703 1 98.25 24 TYR B CA 1
ATOM 979 C C . TYR B 1 24 ? -6.102 -9.43 -10.078 1 98.25 24 TYR B C 1
ATOM 981 O O . TYR B 1 24 ? -6.926 -10.289 -10.398 1 98.25 24 TYR B O 1
ATOM 989 N N . ILE B 1 25 ? -6.316 -8.602 -9.055 1 98.38 25 ILE B N 1
ATOM 990 C CA . ILE B 1 25 ? -7.629 -8.164 -8.594 1 98.38 25 ILE B CA 1
ATOM 991 C C . ILE B 1 25 ? -7.859 -6.711 -9 1 98.38 25 ILE B C 1
ATOM 993 O O . ILE B 1 25 ? -7.047 -5.836 -8.711 1 98.38 25 ILE B O 1
ATOM 997 N N . GLU B 1 26 ? -8.93 -6.504 -9.68 1 96.62 26 GLU B N 1
ATOM 998 C CA . GLU B 1 26 ? -9.359 -5.148 -10.023 1 96.62 26 GLU B CA 1
ATOM 999 C C . GLU B 1 26 ? -10.406 -4.637 -9.039 1 96.62 26 GLU B C 1
ATOM 1001 O O . GLU B 1 26 ? -11.32 -5.371 -8.656 1 96.62 26 GLU B O 1
ATOM 1006 N N . VAL B 1 27 ? -10.156 -3.461 -8.617 1 96.06 27 VAL B N 1
ATOM 1007 C CA . VAL B 1 27 ? -11.078 -2.785 -7.707 1 96.06 27 VAL B CA 1
ATOM 1008 C C . VAL B 1 27 ? -11.703 -1.577 -8.406 1 96.06 27 VAL B C 1
ATOM 1010 O O . VAL B 1 27 ? -10.992 -0.768 -9.008 1 96.06 27 VAL B O 1
ATOM 1013 N N . ARG B 1 28 ? -13 -1.456 -8.273 1 93.44 28 ARG B N 1
ATOM 1014 C CA . ARG B 1 28 ? -13.711 -0.325 -8.867 1 93.44 28 ARG B CA 1
ATOM 1015 C C . ARG B 1 28 ? -14.641 0.329 -7.852 1 93.44 28 ARG B C 1
ATOM 1017 O O . ARG B 1 28 ? -15.289 -0.361 -7.055 1 93.44 28 ARG B O 1
ATOM 1024 N N . PHE B 1 29 ? -14.648 1.611 -7.945 1 93.56 29 PHE B N 1
ATOM 1025 C CA . PHE B 1 29 ? -15.547 2.445 -7.156 1 93.56 29 PHE B CA 1
ATOM 1026 C C . PHE B 1 29 ? -16.391 3.34 -8.055 1 93.56 29 PHE B C 1
ATOM 1028 O O . PHE B 1 29 ? -16.047 3.553 -9.227 1 93.56 29 PHE B O 1
ATOM 1035 N N . PRO B 1 30 ? -17.516 3.785 -7.543 1 90.19 30 PRO B N 1
ATOM 1036 C CA . PRO B 1 30 ? -18.219 4.836 -8.281 1 90.19 30 PRO B CA 1
ATOM 1037 C C . PRO B 1 30 ? -17.344 6.043 -8.586 1 90.19 30 PRO B C 1
ATOM 1039 O O . PRO B 1 30 ? -16.391 6.324 -7.84 1 90.19 30 PRO B O 1
ATOM 1042 N N . LYS B 1 31 ? -17.578 6.719 -9.664 1 86.12 31 LYS B N 1
ATOM 1043 C CA . LYS B 1 31 ? -16.75 7.805 -10.188 1 86.12 31 LYS B CA 1
ATOM 1044 C C . LYS B 1 31 ? -16.578 8.906 -9.148 1 86.12 31 LYS B C 1
ATOM 1046 O O . LYS B 1 31 ? -15.531 9.562 -9.109 1 86.12 31 LYS B O 1
ATOM 1051 N N . ASP B 1 32 ? -17.469 9.133 -8.172 1 85.5 32 ASP B N 1
ATOM 1052 C CA . ASP B 1 32 ? -17.391 10.258 -7.242 1 85.5 32 ASP B CA 1
ATOM 1053 C C . ASP B 1 32 ? -16.703 9.852 -5.941 1 85.5 32 ASP B C 1
ATOM 1055 O O . ASP B 1 32 ? -16.641 10.648 -5 1 85.5 32 ASP B O 1
ATOM 1059 N N . THR B 1 33 ? -16.141 8.703 -6.039 1 89.88 33 THR B N 1
ATOM 1060 C CA . THR B 1 33 ? -15.422 8.242 -4.852 1 89.88 33 THR B CA 1
ATOM 1061 C C . THR B 1 33 ? -14.125 9.023 -4.664 1 89.88 33 THR B C 1
ATOM 1063 O O . THR B 1 33 ? -13.406 9.281 -5.629 1 89.88 33 THR B O 1
ATOM 1066 N N . ARG B 1 34 ? -13.859 9.297 -3.434 1 90.69 34 ARG B N 1
ATOM 1067 C CA . ARG B 1 34 ? -12.625 10.008 -3.109 1 90.69 34 ARG B CA 1
ATOM 1068 C C . ARG B 1 34 ? -11.398 9.188 -3.504 1 90.69 34 ARG B C 1
ATOM 1070 O O . ARG B 1 34 ? -11.359 7.977 -3.283 1 90.69 34 ARG B O 1
ATOM 1077 N N . GLN B 1 35 ? -10.383 9.891 -4.012 1 92.25 35 GLN B N 1
ATOM 1078 C CA . GLN B 1 35 ? -9.133 9.234 -4.395 1 92.25 35 GLN B CA 1
ATOM 1079 C C . GLN B 1 35 ? -8.5 8.539 -3.197 1 92.25 35 GLN B C 1
ATOM 1081 O O . GLN B 1 35 ? -7.949 7.441 -3.334 1 92.25 35 GLN B O 1
ATOM 1086 N N . ARG B 1 36 ? -8.633 9.117 -2.004 1 95.56 36 ARG B N 1
ATOM 1087 C CA . ARG B 1 36 ? -8.031 8.539 -0.806 1 95.56 36 ARG B CA 1
ATOM 1088 C C . ARG B 1 36 ? -8.688 7.203 -0.455 1 95.56 36 ARG B C 1
ATOM 1090 O O . ARG B 1 36 ? -8.023 6.301 0.062 1 95.56 36 ARG B O 1
ATOM 1097 N N . THR B 1 37 ? -9.922 7.098 -0.759 1 95.31 37 THR B N 1
ATOM 1098 C CA . THR B 1 37 ? -10.641 5.848 -0.53 1 95.31 37 THR B CA 1
ATOM 1099 C C . THR B 1 37 ? -10.125 4.754 -1.461 1 95.31 37 THR B C 1
ATOM 1101 O O . THR B 1 37 ? -9.883 3.623 -1.027 1 95.31 37 THR B O 1
ATOM 1104 N N . LEU B 1 38 ? -9.953 5.125 -2.686 1 94.5 38 LEU B N 1
ATOM 1105 C CA . LEU B 1 38 ? -9.422 4.16 -3.645 1 94.5 38 LEU B CA 1
ATOM 1106 C C . LEU B 1 38 ? -8.008 3.73 -3.258 1 94.5 38 LEU B C 1
ATOM 1108 O O . LEU B 1 38 ? -7.703 2.535 -3.246 1 94.5 38 LEU B O 1
ATOM 1112 N N . ASP B 1 39 ? -7.176 4.688 -2.947 1 96.31 39 ASP B N 1
ATOM 1113 C CA . ASP B 1 39 ? -5.805 4.383 -2.547 1 96.31 39 ASP B CA 1
ATOM 1114 C C . ASP B 1 39 ? -5.781 3.449 -1.339 1 96.31 39 ASP B C 1
ATOM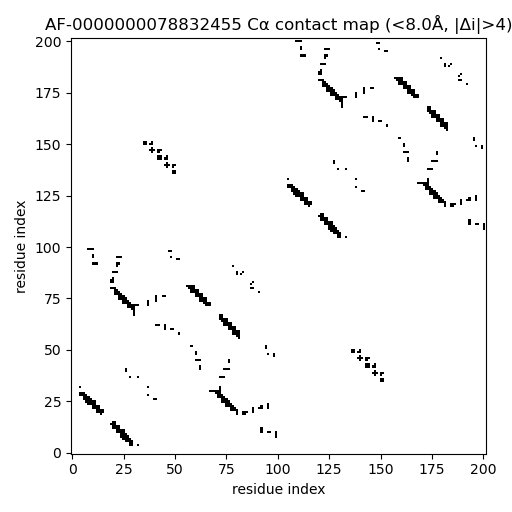 1116 O O . ASP B 1 39 ? -5.043 2.461 -1.326 1 96.31 39 ASP B O 1
ATOM 1120 N N . ALA B 1 40 ? -6.594 3.76 -0.373 1 97.81 40 ALA B N 1
ATOM 1121 C CA . ALA B 1 40 ? -6.66 2.93 0.828 1 97.81 40 ALA B CA 1
ATOM 1122 C C . ALA B 1 40 ? -7.082 1.504 0.487 1 97.81 40 ALA B C 1
ATOM 1124 O O . ALA B 1 40 ? -6.5 0.54 0.987 1 97.81 40 ALA B O 1
ATOM 1125 N N . ALA B 1 41 ? -8.055 1.394 -0.345 1 97.25 41 ALA B N 1
ATOM 1126 C CA . ALA B 1 41 ? -8.555 0.075 -0.72 1 97.25 41 ALA B CA 1
ATOM 1127 C C . ALA B 1 41 ? -7.477 -0.747 -1.418 1 97.25 41 ALA B C 1
ATOM 1129 O O . ALA B 1 41 ? -7.316 -1.937 -1.138 1 97.25 41 ALA B O 1
ATOM 1130 N N . LEU B 1 42 ? -6.801 -0.123 -2.303 1 98 42 LEU B N 1
ATOM 1131 C CA . LEU B 1 42 ? -5.754 -0.818 -3.041 1 98 42 LEU B CA 1
ATOM 1132 C C . LEU B 1 42 ? -4.633 -1.265 -2.104 1 98 42 LEU B C 1
ATOM 1134 O O . LEU B 1 42 ? -4.129 -2.383 -2.223 1 98 42 LEU B O 1
ATOM 1138 N N . HIS B 1 43 ? -4.262 -0.469 -1.208 1 98.5 43 HIS B N 1
ATOM 1139 C CA . HIS B 1 43 ? -3.182 -0.809 -0.289 1 98.5 43 HIS B CA 1
ATOM 1140 C C . HIS B 1 43 ? -3.629 -1.857 0.724 1 98.5 43 HIS B C 1
ATOM 1142 O O . HIS B 1 43 ? -2.836 -2.703 1.14 1 98.5 43 HIS B O 1
ATOM 1148 N N . ARG B 1 44 ? -4.863 -1.816 1.146 1 98.44 44 ARG B N 1
ATOM 1149 C CA . ARG B 1 44 ? -5.375 -2.893 1.987 1 98.44 44 ARG B CA 1
ATOM 1150 C C . ARG B 1 44 ? -5.355 -4.227 1.247 1 98.44 44 ARG B C 1
ATOM 1152 O O . ARG B 1 44 ? -4.977 -5.25 1.816 1 98.44 44 ARG B O 1
ATOM 1159 N N . LEU B 1 45 ? -5.805 -4.148 0.036 1 98.38 45 LEU B N 1
ATOM 1160 C CA . LEU B 1 45 ? -5.785 -5.359 -0.781 1 98.38 45 LEU B CA 1
ATOM 1161 C C . LEU B 1 45 ? -4.359 -5.875 -0.953 1 98.38 45 LEU B C 1
ATOM 1163 O O . LEU B 1 45 ? -4.117 -7.078 -0.865 1 98.38 45 LEU B O 1
ATOM 1167 N N . TYR B 1 46 ? -3.434 -4.988 -1.247 1 98.75 46 TYR B N 1
ATOM 1168 C CA . TYR B 1 46 ? -2.02 -5.34 -1.306 1 98.75 46 TYR B CA 1
ATOM 1169 C C . TYR B 1 46 ? -1.596 -6.113 -0.061 1 98.75 46 TYR B C 1
ATOM 1171 O O . TYR B 1 46 ? -0.99 -7.18 -0.163 1 98.75 46 TYR B O 1
ATOM 1179 N N . ALA B 1 47 ? -1.927 -5.562 1.073 1 98.62 47 ALA B N 1
ATOM 1180 C CA . ALA B 1 47 ? -1.542 -6.168 2.346 1 98.62 47 ALA B CA 1
ATOM 1181 C C . ALA B 1 47 ? -2.152 -7.559 2.498 1 98.62 47 ALA B C 1
ATOM 1183 O O . ALA B 1 47 ? -1.48 -8.492 2.939 1 98.62 47 ALA B O 1
ATOM 1184 N N . ASP B 1 48 ? -3.383 -7.688 2.143 1 98.38 48 ASP B N 1
ATOM 1185 C CA . ASP B 1 48 ? -4.062 -8.977 2.24 1 98.38 48 ASP B CA 1
ATOM 1186 C C . ASP B 1 48 ? -3.396 -10.016 1.345 1 98.38 48 ASP B C 1
ATOM 1188 O O . ASP B 1 48 ? -3.234 -11.172 1.741 1 98.38 48 ASP B O 1
ATOM 1192 N N . ILE B 1 49 ? -3.049 -9.602 0.187 1 98.75 49 ILE B N 1
ATOM 1193 C CA . ILE B 1 49 ? -2.404 -10.516 -0.754 1 98.75 49 ILE B CA 1
ATOM 1194 C C . ILE B 1 49 ? -1.042 -10.938 -0.212 1 98.75 49 ILE B C 1
ATOM 1196 O O . ILE B 1 49 ? -0.688 -12.117 -0.257 1 98.75 49 ILE B O 1
ATOM 1200 N N . GLU B 1 50 ? -0.292 -9.977 0.299 1 98.31 50 GLU B N 1
ATOM 1201 C CA . GLU B 1 50 ? 1.003 -10.297 0.895 1 98.31 50 GLU B CA 1
ATOM 1202 C C . GLU B 1 50 ? 0.863 -11.352 1.99 1 98.31 50 GLU B C 1
ATOM 1204 O O . GLU B 1 50 ? 1.596 -12.344 2.002 1 98.31 50 GLU B O 1
ATOM 1209 N N . LEU B 1 51 ? -0.079 -11.133 2.822 1 97.88 51 LEU B N 1
ATOM 1210 C CA . LEU B 1 51 ? -0.249 -12.016 3.967 1 97.88 51 LEU B CA 1
ATOM 1211 C C . LEU B 1 51 ? -0.723 -13.398 3.52 1 97.88 51 LEU B C 1
ATOM 1213 O O . LEU B 1 51 ? -0.395 -14.406 4.148 1 97.88 51 LEU B O 1
ATOM 1217 N N . ALA B 1 52 ? -1.462 -13.445 2.492 1 98.19 52 ALA B N 1
ATOM 1218 C CA . ALA B 1 52 ? -2.029 -14.703 2.02 1 98.19 52 ALA B CA 1
ATOM 1219 C C . ALA B 1 52 ? -1.017 -15.477 1.181 1 98.19 52 ALA B C 1
ATOM 1221 O O . ALA B 1 52 ? -1.189 -16.672 0.939 1 98.19 52 ALA B O 1
ATOM 1222 N N . THR B 1 53 ? -0.04 -14.789 0.61 1 98.12 53 THR B N 1
ATOM 1223 C CA . THR B 1 53 ? 0.928 -15.422 -0.281 1 98.12 53 THR B CA 1
ATOM 1224 C C . THR B 1 53 ? 1.863 -16.344 0.499 1 98.12 53 THR B C 1
ATOM 1226 O O . THR B 1 53 ? 2.549 -15.898 1.424 1 98.12 53 THR B O 1
ATOM 1229 N N . PRO B 1 54 ? 1.872 -17.594 0.181 1 95.94 54 PRO B N 1
ATOM 1230 C CA . PRO B 1 54 ? 2.777 -18.516 0.862 1 95.94 54 PRO B CA 1
ATOM 1231 C C . PRO B 1 54 ? 4.242 -18.109 0.742 1 95.94 54 PRO B C 1
ATOM 1233 O O . PRO B 1 54 ? 4.641 -17.516 -0.259 1 95.94 54 PRO B O 1
ATOM 1236 N N . GLU B 1 55 ? 5.07 -18.516 1.701 1 93.12 55 GLU B N 1
ATOM 1237 C CA . GLU B 1 55 ? 6.488 -18.188 1.719 1 93.12 55 GLU B CA 1
ATOM 1238 C C . GLU B 1 55 ? 7.23 -18.844 0.56 1 93.12 55 GLU B C 1
ATOM 1240 O O . GLU B 1 55 ? 8.258 -18.344 0.11 1 93.12 55 GLU B O 1
ATOM 1245 N N . SER B 1 56 ? 6.742 -19.891 0.085 1 94.69 56 SER B N 1
ATOM 1246 C CA . SER B 1 56 ? 7.375 -20.641 -0.994 1 94.69 56 SER B CA 1
ATOM 1247 C C . SER B 1 56 ? 7.219 -19.938 -2.332 1 94.69 56 SER B C 1
ATOM 1249 O O . SER B 1 56 ? 7.902 -20.266 -3.303 1 94.69 56 SER B O 1
ATOM 1251 N N . GLU B 1 57 ? 6.309 -18.984 -2.412 1 97.06 57 GLU B N 1
ATOM 1252 C CA . GLU B 1 57 ? 6.066 -18.266 -3.658 1 97.06 57 GLU B CA 1
ATOM 1253 C C . GLU B 1 57 ? 6.867 -16.969 -3.711 1 97.06 57 GLU B C 1
ATOM 1255 O O . GLU B 1 57 ? 6.883 -16.203 -2.742 1 97.06 57 GLU B O 1
ATOM 1260 N N . SER B 1 58 ? 7.527 -16.703 -4.836 1 95.81 58 SER B N 1
ATOM 1261 C CA . SER B 1 58 ? 8.328 -15.492 -5.02 1 95.81 58 SER B CA 1
ATOM 1262 C C . SER B 1 58 ? 7.582 -14.453 -5.855 1 95.81 58 SER B C 1
ATOM 1264 O O . SER B 1 58 ? 8.172 -13.82 -6.73 1 95.81 58 SER B O 1
ATOM 1266 N N . TRP B 1 59 ? 6.32 -14.32 -5.594 1 97.44 59 TRP B N 1
ATOM 1267 C CA . TRP B 1 59 ? 5.512 -13.352 -6.32 1 97.44 59 TRP B CA 1
ATOM 1268 C C . TRP B 1 59 ? 5.773 -11.938 -5.812 1 97.44 59 TRP B C 1
ATOM 1270 O O . TRP B 1 59 ? 5.844 -11.711 -4.602 1 97.44 59 TRP B O 1
ATOM 1280 N N . ASP B 1 60 ? 5.934 -11.031 -6.68 1 97.44 60 ASP B N 1
ATOM 1281 C CA . ASP B 1 60 ? 5.977 -9.617 -6.312 1 97.44 60 ASP B CA 1
ATOM 1282 C C . ASP B 1 60 ? 4.598 -8.969 -6.453 1 97.44 60 ASP B C 1
ATOM 1284 O O . ASP B 1 60 ? 3.977 -9.055 -7.516 1 97.44 60 ASP B O 1
ATOM 1288 N N . VAL B 1 61 ? 4.121 -8.414 -5.355 1 98.44 61 VAL B N 1
ATOM 1289 C CA . VAL B 1 61 ? 2.828 -7.734 -5.367 1 98.44 61 VAL B CA 1
ATOM 1290 C C . VAL B 1 61 ? 3.006 -6.285 -5.812 1 98.44 61 VAL B C 1
ATOM 1292 O O . VAL B 1 61 ? 3.904 -5.586 -5.336 1 98.44 61 VAL B O 1
ATOM 1295 N N . ARG B 1 62 ? 2.084 -5.832 -6.699 1 98.12 62 ARG B N 1
ATOM 1296 C CA . ARG B 1 62 ? 2.178 -4.484 -7.254 1 98.12 62 ARG B CA 1
ATOM 1297 C C . ARG B 1 62 ? 0.806 -3.822 -7.316 1 98.12 62 ARG B C 1
ATOM 1299 O O . ARG B 1 62 ? -0.212 -4.5 -7.469 1 98.12 62 ARG B O 1
ATOM 1306 N N . ILE B 1 63 ? 0.84 -2.521 -7.207 1 98.31 63 ILE B N 1
ATOM 1307 C CA . ILE B 1 63 ? -0.371 -1.725 -7.363 1 98.31 63 ILE B CA 1
ATOM 1308 C C . ILE B 1 63 ? -0.292 -0.917 -8.656 1 98.31 63 ILE B C 1
ATOM 1310 O O . ILE B 1 63 ? 0.759 -0.359 -8.984 1 98.31 63 ILE B O 1
ATOM 1314 N N . GLU B 1 64 ? -1.411 -0.896 -9.336 1 96.06 64 GLU B N 1
ATOM 1315 C CA . GLU B 1 64 ? -1.554 -0.085 -10.539 1 96.06 64 GLU B CA 1
ATOM 1316 C C . GLU B 1 64 ? -2.848 0.724 -10.508 1 96.06 64 GLU B C 1
ATOM 1318 O O . GLU B 1 64 ? -3.93 0.167 -10.312 1 96.06 64 GLU B O 1
ATOM 1323 N N . GLN B 1 65 ? -2.658 2.018 -10.641 1 92.25 65 GLN B N 1
ATOM 1324 C CA . GLN B 1 65 ? -3.838 2.857 -10.805 1 92.25 65 GLN B CA 1
ATOM 1325 C C . GLN B 1 65 ? -4.359 2.793 -12.242 1 92.25 65 GLN B C 1
ATOM 1327 O O . GLN B 1 65 ? -3.576 2.787 -13.195 1 92.25 65 GLN B O 1
ATOM 1332 N N . LEU B 1 66 ? -5.66 2.707 -12.305 1 89.31 66 LEU B N 1
ATOM 1333 C CA . LEU B 1 66 ? -6.277 2.713 -13.625 1 89.31 66 LEU B CA 1
ATOM 1334 C C . LEU B 1 66 ? -6.801 4.102 -13.977 1 89.31 66 LEU B C 1
ATOM 1336 O O . LEU B 1 66 ? -7.199 4.859 -13.086 1 89.31 66 LEU B O 1
ATOM 1340 N N . PRO B 1 67 ? -6.715 4.426 -15.281 1 81.44 67 PRO B N 1
ATOM 1341 C CA . PRO B 1 67 ? -7.301 5.711 -15.664 1 81.44 67 PRO B CA 1
ATOM 1342 C C . PRO B 1 67 ? -8.797 5.789 -15.375 1 81.44 67 PRO B C 1
ATOM 1344 O O . PRO B 1 67 ? -9.484 4.766 -15.391 1 81.44 67 PRO B O 1
ATOM 1347 N N . ASP B 1 68 ? -9.125 6.965 -14.938 1 68.69 68 ASP B N 1
ATOM 1348 C CA . ASP B 1 68 ? -10.547 7.199 -14.703 1 68.69 68 ASP B CA 1
ATOM 1349 C C . ASP B 1 68 ? -11.352 7.008 -15.984 1 68.69 68 ASP B C 1
ATOM 1351 O O . ASP B 1 68 ? -11.008 7.57 -17.031 1 68.69 68 ASP B O 1
ATOM 1355 N N . VAL B 1 69 ? -12.094 6.062 -15.844 1 68.62 69 VAL B N 1
ATOM 1356 C CA . VAL B 1 69 ? -13.047 5.961 -16.938 1 68.62 69 VAL B CA 1
ATOM 1357 C C . VAL B 1 69 ? -14.359 6.645 -16.547 1 68.62 69 VAL B C 1
ATOM 1359 O O . VAL B 1 69 ? -14.609 6.895 -15.367 1 68.62 69 VAL B O 1
ATOM 1362 N N . PHE B 1 70 ? -15.133 7.086 -17.5 1 71 70 PHE B N 1
ATOM 1363 C CA . PHE B 1 70 ? -16.344 7.891 -17.375 1 71 70 PHE B CA 1
ATOM 1364 C C . PHE B 1 70 ? -17.219 7.383 -16.234 1 71 70 PHE B C 1
ATOM 1366 O O . PHE B 1 70 ? -17.891 8.164 -15.562 1 71 70 PHE B O 1
ATOM 1373 N N . SER B 1 71 ? -17.016 6.145 -15.898 1 76.88 71 SER B N 1
ATOM 1374 C CA . SER B 1 71 ? -18.047 5.652 -14.992 1 76.88 71 SER B CA 1
ATOM 1375 C C . SER B 1 71 ? -17.422 5.148 -13.688 1 76.88 71 SER B C 1
ATOM 1377 O O . SER B 1 71 ? -18.141 4.938 -12.703 1 76.88 71 SER B O 1
ATOM 1379 N N . PHE B 1 72 ? -16.078 4.941 -13.672 1 82.19 72 PHE B N 1
ATOM 1380 C CA . PHE B 1 72 ? -15.578 4.406 -12.414 1 82.19 72 PHE B CA 1
ATOM 1381 C C . PHE B 1 72 ? -14.148 4.871 -12.172 1 82.19 72 PHE B C 1
ATOM 1383 O O . PHE B 1 72 ? -13.438 5.246 -13.109 1 82.19 72 PHE B O 1
ATOM 1390 N N . SER B 1 73 ? -13.836 4.965 -10.938 1 88.62 73 SER B N 1
ATOM 1391 C CA . SER B 1 73 ? -12.453 5.035 -10.477 1 88.62 73 SER B CA 1
ATOM 1392 C C . SER B 1 73 ? -11.961 3.67 -10.016 1 88.62 73 SER B C 1
ATOM 1394 O O . SER B 1 73 ? -12.688 2.93 -9.352 1 88.62 73 SER B O 1
ATOM 1396 N N . GLY B 1 74 ? -10.805 3.324 -10.586 1 92.25 74 GLY B N 1
ATOM 1397 C CA . GLY B 1 74 ? -10.383 1.976 -10.234 1 92.25 74 GLY B CA 1
ATOM 1398 C C . GLY B 1 74 ? -8.875 1.799 -10.242 1 92.25 74 GLY B C 1
ATOM 1399 O O . GLY B 1 74 ? -8.141 2.748 -10.516 1 92.25 74 GLY B O 1
ATOM 1400 N N . GLY B 1 75 ? -8.477 0.69 -9.742 1 95.81 75 GLY B N 1
ATOM 1401 C CA . GLY B 1 75 ? -7.102 0.215 -9.734 1 95.81 75 GLY B CA 1
ATOM 1402 C C . GLY B 1 75 ? -6.992 -1.298 -9.672 1 95.81 75 GLY B C 1
ATOM 1403 O O . GLY B 1 75 ? -8.008 -1.999 -9.719 1 95.81 75 GLY B O 1
ATOM 1404 N N . ARG B 1 76 ? -5.75 -1.694 -9.742 1 96.81 76 ARG B N 1
ATOM 1405 C CA . ARG B 1 76 ? -5.477 -3.125 -9.664 1 96.81 76 ARG B CA 1
ATOM 1406 C C . ARG B 1 76 ? -4.309 -3.41 -8.727 1 96.81 76 ARG B C 1
ATOM 1408 O O . ARG B 1 76 ? -3.395 -2.592 -8.594 1 96.81 76 ARG B O 1
ATOM 1415 N N . VAL B 1 77 ? -4.469 -4.504 -8.102 1 98.56 77 VAL B N 1
ATOM 1416 C CA . VAL B 1 77 ? -3.311 -5.141 -7.48 1 98.56 77 VAL B CA 1
ATOM 1417 C C . VAL B 1 77 ? -2.959 -6.422 -8.227 1 98.56 77 VAL B C 1
ATOM 1419 O O . VAL B 1 77 ? -3.812 -7.293 -8.414 1 98.56 77 VAL B O 1
ATOM 1422 N N . TYR B 1 78 ? -1.725 -6.438 -8.688 1 98 78 TYR B N 1
ATOM 1423 C CA . TYR B 1 78 ? -1.381 -7.574 -9.531 1 98 78 TYR B CA 1
ATOM 1424 C C . TYR B 1 78 ? -0.087 -8.234 -9.062 1 98 78 TYR B C 1
ATOM 1426 O O . TYR B 1 78 ? 0.668 -7.645 -8.289 1 98 78 TYR B O 1
ATOM 1434 N N . LEU B 1 79 ? 0.058 -9.438 -9.531 1 98.19 79 LEU B N 1
ATOM 1435 C CA . LEU B 1 79 ? 1.219 -10.234 -9.148 1 98.19 79 LEU B CA 1
ATOM 1436 C C . LEU B 1 79 ? 2.193 -10.367 -10.312 1 98.19 79 LEU B C 1
ATOM 1438 O O . LEU B 1 79 ? 1.801 -10.773 -11.414 1 98.19 79 LEU B O 1
ATOM 1442 N N . GLU B 1 80 ? 3.396 -9.984 -10.047 1 97.25 80 GLU B N 1
ATOM 1443 C CA . GLU B 1 80 ? 4.48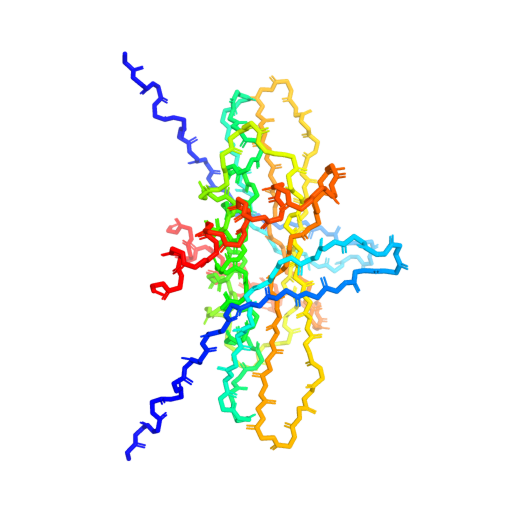4 -10.414 -10.922 1 97.25 80 GLU B CA 1
ATOM 1444 C C . GLU B 1 80 ? 5.02 -11.781 -10.516 1 97.25 80 GLU B C 1
ATOM 1446 O O . GLU B 1 80 ? 5.621 -11.93 -9.445 1 97.25 80 GLU B O 1
ATOM 1451 N N . LEU B 1 81 ? 4.898 -12.703 -11.359 1 96.44 81 LEU B N 1
ATOM 1452 C CA . LEU B 1 81 ? 5.262 -14.086 -11.062 1 96.44 81 LEU B CA 1
ATOM 1453 C C . LEU B 1 81 ? 6.754 -14.312 -11.289 1 96.44 81 LEU B C 1
ATOM 1455 O O . LEU B 1 81 ? 7.367 -13.656 -12.133 1 96.44 81 LEU B O 1
ATOM 1459 N N . ALA B 1 82 ? 7.312 -15.273 -10.586 1 92.44 82 ALA B N 1
ATOM 1460 C CA . ALA B 1 82 ? 8.742 -15.562 -10.656 1 92.44 82 ALA B CA 1
ATOM 1461 C C . ALA B 1 82 ? 9.062 -16.5 -11.812 1 92.44 82 ALA B C 1
ATOM 1463 O O . ALA B 1 82 ? 9.969 -16.25 -12.602 1 92.44 82 ALA B O 1
ATOM 1464 N N . GLU B 1 83 ? 8.297 -17.562 -11.883 1 90.94 83 GLU B N 1
ATOM 1465 C CA . GLU B 1 83 ? 8.539 -18.594 -12.891 1 90.94 83 GLU B CA 1
ATOM 1466 C C . GLU B 1 83 ? 7.836 -18.266 -14.203 1 90.94 83 GLU B C 1
ATOM 1468 O O . GLU B 1 83 ? 8.297 -18.656 -15.273 1 90.94 83 GLU B O 1
ATOM 1473 N N . GLY B 1 84 ? 6.77 -17.688 -14.078 1 91.56 84 GLY B N 1
ATOM 1474 C CA . GLY B 1 84 ? 5.984 -17.312 -15.242 1 91.56 84 GLY B CA 1
ATOM 1475 C C . GLY B 1 84 ? 5.336 -18.5 -15.938 1 91.56 84 GLY B C 1
ATOM 1476 O O . GLY B 1 84 ? 4.984 -18.422 -17.109 1 91.56 84 GLY B O 1
ATOM 1477 N N . THR B 1 85 ? 5.246 -19.594 -15.211 1 93.88 85 THR B N 1
ATOM 1478 C CA . THR B 1 85 ? 4.633 -20.781 -15.797 1 93.88 85 THR B CA 1
ATOM 1479 C C . THR B 1 85 ? 3.115 -20.734 -15.633 1 93.88 85 THR B C 1
ATOM 1481 O O . THR B 1 85 ? 2.6 -20.062 -14.742 1 93.88 85 THR B O 1
ATOM 1484 N N . PRO B 1 86 ? 2.418 -21.5 -16.484 1 93.75 86 PRO B N 1
ATOM 1485 C CA . PRO B 1 86 ? 0.964 -21.594 -16.328 1 93.75 86 PRO B CA 1
ATOM 1486 C C . PRO B 1 86 ? 0.55 -22.156 -14.977 1 93.75 86 PRO B C 1
ATOM 1488 O O . PRO B 1 86 ? -0.457 -21.734 -14.406 1 93.75 86 PRO B O 1
ATOM 1491 N N . VAL B 1 87 ? 1.312 -23.078 -14.469 1 96.81 87 VAL B N 1
ATOM 1492 C CA . VAL B 1 87 ? 0.986 -23.703 -13.188 1 96.81 87 VAL B CA 1
ATOM 1493 C C . VAL B 1 87 ? 1.104 -22.672 -12.062 1 96.81 87 VAL B C 1
ATOM 1495 O O . VAL B 1 87 ? 0.251 -22.609 -11.18 1 96.81 87 VAL B O 1
ATOM 1498 N N . GLU B 1 88 ? 2.16 -21.906 -12.109 1 97.44 88 GLU B N 1
ATOM 1499 C CA . GLU B 1 88 ? 2.312 -20.828 -11.141 1 97.44 88 GLU B CA 1
ATOM 1500 C C . GLU B 1 88 ? 1.159 -19.828 -11.242 1 97.44 88 GLU B C 1
ATOM 1502 O O . GLU B 1 88 ? 0.632 -19.391 -10.219 1 97.44 88 GLU B O 1
ATOM 1507 N N . ALA B 1 89 ? 0.834 -19.531 -12.438 1 97.5 89 ALA B N 1
ATOM 1508 C CA . ALA B 1 89 ? -0.268 -18.594 -12.672 1 97.5 89 ALA B CA 1
ATOM 1509 C C . ALA B 1 89 ? -1.572 -19.141 -12.094 1 97.5 89 ALA B C 1
ATOM 1511 O O . ALA B 1 89 ? -2.367 -18.391 -11.523 1 97.5 89 ALA B O 1
ATOM 1512 N N . GLU B 1 90 ? -1.764 -20.344 -12.234 1 97.81 90 GLU B N 1
ATOM 1513 C CA . GLU B 1 90 ? -2.965 -20.984 -11.695 1 97.81 90 GLU B CA 1
ATOM 1514 C C . GLU B 1 90 ? -2.998 -20.891 -10.172 1 97.81 90 GLU B C 1
ATOM 1516 O O . GLU B 1 90 ? -4.051 -20.641 -9.586 1 97.81 90 GLU B O 1
ATOM 1521 N N . ARG B 1 91 ? -1.871 -21.125 -9.531 1 98.12 91 ARG B N 1
ATOM 1522 C CA . ARG B 1 91 ? -1.795 -20.984 -8.078 1 98.12 91 ARG B CA 1
ATOM 1523 C C . ARG B 1 91 ? -2.107 -19.562 -7.645 1 98.12 91 ARG B C 1
ATOM 1525 O O . ARG B 1 91 ? -2.828 -19.359 -6.668 1 98.12 91 ARG B O 1
ATOM 1532 N N . ALA B 1 92 ? -1.582 -18.672 -8.359 1 98.56 92 ALA B N 1
ATOM 1533 C CA . ALA B 1 92 ? -1.799 -17.266 -8.039 1 98.56 92 ALA B CA 1
ATOM 1534 C C . ALA B 1 92 ? -3.266 -16.875 -8.211 1 98.56 92 ALA B C 1
ATOM 1536 O O . ALA B 1 92 ? -3.85 -16.219 -7.348 1 98.56 92 ALA B O 1
ATOM 1537 N N . MET B 1 93 ? -3.85 -17.297 -9.289 1 98.5 93 MET B N 1
ATOM 1538 C CA . MET B 1 93 ? -5.262 -17.031 -9.555 1 98.5 93 MET B CA 1
ATOM 1539 C C . MET B 1 93 ? -6.141 -17.625 -8.461 1 98.5 93 MET B C 1
ATOM 1541 O O . MET B 1 93 ? -7.105 -17 -8.016 1 98.5 93 MET B O 1
ATOM 1545 N N . ALA B 1 94 ? -5.797 -18.828 -8.078 1 98.44 94 ALA B N 1
ATOM 1546 C CA . ALA B 1 94 ? -6.566 -19.484 -7.023 1 98.44 94 ALA B CA 1
ATOM 1547 C C . ALA B 1 94 ? -6.52 -18.688 -5.727 1 98.44 94 ALA B C 1
ATOM 1549 O O . ALA B 1 94 ? -7.539 -18.531 -5.051 1 98.44 94 ALA B O 1
ATOM 1550 N N . LEU B 1 95 ? -5.387 -18.219 -5.422 1 98.56 95 LEU B N 1
ATOM 1551 C CA . LEU B 1 95 ? -5.234 -17.438 -4.207 1 98.56 95 LEU B CA 1
ATOM 1552 C C . LEU B 1 95 ? -6.066 -16.156 -4.285 1 98.56 95 LEU B C 1
ATOM 1554 O O . LEU B 1 95 ? -6.773 -15.805 -3.336 1 98.56 95 LEU B O 1
ATOM 1558 N N . LEU B 1 96 ? -5.992 -15.453 -5.402 1 98.69 96 LEU B N 1
ATOM 1559 C CA . LEU B 1 96 ? -6.719 -14.195 -5.559 1 98.69 96 LEU B CA 1
ATOM 1560 C C . LEU B 1 96 ? -8.227 -14.43 -5.5 1 98.69 96 LEU B C 1
ATOM 1562 O O . LEU B 1 96 ? -8.953 -13.641 -4.898 1 98.69 96 LEU B O 1
ATOM 1566 N N . LYS B 1 97 ? -8.68 -15.508 -6.066 1 98.31 97 LYS B N 1
ATOM 1567 C CA . LYS B 1 97 ? -10.102 -15.836 -6.027 1 98.31 97 LYS B CA 1
ATOM 1568 C C . LYS B 1 97 ? -10.562 -16.094 -4.598 1 98.31 97 LYS B C 1
ATOM 1570 O O . LYS B 1 97 ? -11.664 -15.695 -4.211 1 98.31 97 LYS B O 1
ATOM 1575 N N . ARG B 1 98 ? -9.758 -16.703 -3.861 1 97.75 98 ARG B N 1
ATOM 1576 C CA . ARG B 1 98 ? -10.086 -16.969 -2.467 1 97.75 98 ARG B CA 1
ATOM 1577 C C . ARG B 1 98 ? -10.234 -15.68 -1.674 1 97.75 98 ARG B C 1
ATOM 1579 O O . ARG B 1 98 ? -11.078 -15.586 -0.78 1 97.75 98 ARG B O 1
ATOM 1586 N N . LEU B 1 99 ? -9.43 -14.703 -1.972 1 97.19 99 LEU B N 1
ATOM 1587 C CA . LEU B 1 99 ? -9.43 -13.438 -1.242 1 97.19 99 LEU B CA 1
ATOM 1588 C C . LEU B 1 99 ? -10.68 -12.633 -1.562 1 97.19 99 LEU B C 1
ATOM 1590 O O . LEU B 1 99 ? -11.156 -11.859 -0.724 1 97.19 99 LEU B O 1
ATOM 1594 N N . VAL B 1 100 ? -11.156 -12.711 -2.768 1 95.38 100 VAL B N 1
ATOM 1595 C CA . VAL B 1 100 ? -12.312 -11.922 -3.195 1 95.38 100 VAL B CA 1
ATOM 1596 C C . VAL B 1 100 ? -13.602 -12.688 -2.895 1 95.38 100 VAL B C 1
ATOM 1598 O O . VAL B 1 100 ? -14.656 -12.078 -2.686 1 95.38 100 VAL B O 1
ATOM 1601 N N . GLY B 1 101 ? -13.594 -14.062 -2.617 1 85 101 GLY B N 1
ATOM 1602 C CA . GLY B 1 101 ? -14.75 -14.906 -2.369 1 85 101 GLY B CA 1
ATOM 1603 C C . GLY B 1 101 ? -15.273 -15.586 -3.623 1 85 101 GLY B C 1
ATOM 1604 O O . GLY B 1 101 ? -14.945 -15.18 -4.738 1 85 101 GLY B O 1
#

Sequence (202 aa):
MATTSQQLMMVGQRTARHGIPQPYIEVRFPKDTRQRTLDAALHRLYADIELATPESESWDVRIEQLPDVFSFSGGRVYLELAEGTPVEAERAMALLKRLVGMATTSQQLMMVGQRTARHGIPQPYIEVRFPKDTRQRTLDAALHRLYADIELATPESESWDVRIEQLPDVFSFSGGRVYLELAEGTPVEAERAMALLKRLVG

Secondary structure (DSSP, 8-state):
-------EEEEEEEE-TTS-EEEEEEEEEETTS-HHHHHHHHHHHHHHHHHHS-TT--PEEEEEEPPPBTTEEEEEEEEE-SS--HHHHHHHHHHHHHHH-/-------EEEEEEEE-TTS-EEEEEEEEEETTS-HHHHHHHHHHHHHHHHHHS-TT--PEEEEEEPP-BTTEEEEEEEEE-SS--HHHHHHHHHHHHHHH-

Foldseek 3Di:
DPPPFDKDKDWDWDADPVRQIKTKIKIKTWLPDDPVVQVVVQVVVQVVLVVLDDPVFPKDWDKAWDDDDPTIGMIMIIIDGDPSDPVSVVVSSVSSVVVND/DPPPFDKDKDWDWDADPVRQIKTKIKIKTWLPDDPVVQVVVQVVVQVVLVVLDDPVFPKDWDKAWDDDDPTIGMIMIIIDGDVSDPVSVVVSSVSSVVVND

Organism: Myxococcus xanthus (strain DK1622) (NCBI:txid246197)

pLDDT: mean 90.93, std 13.67, range [22.31, 98.75]

Solvent-accessible surface area (backbone atoms only — not comparable to full-atom values): 11250 Å² total; per-residue (Å²): 126,84,74,73,70,59,74,43,78,44,76,49,72,46,66,44,96,84,67,30,54,29,36,31,39,36,40,35,32,44,55,86,55,56,68,44,56,52,53,17,52,51,26,38,50,48,18,51,49,37,66,66,50,56,87,89,55,70,58,44,80,43,78,44,83,46,77,74,44,99,65,30,35,38,34,32,38,33,37,47,55,71,81,50,40,72,68,57,46,50,54,49,43,53,52,52,39,62,75,76,100,126,83,75,73,71,61,73,44,77,44,74,50,71,47,66,46,98,87,67,32,54,28,36,32,40,35,39,36,30,44,54,86,54,55,67,44,55,53,53,18,52,51,26,39,49,48,17,51,50,37,65,66,50,56,86,89,54,70,58,43,80,43,80,43,82,44,76,74,43,98,66,29,34,37,33,33,37,32,37,46,54,72,81,48,40,71,68,56,46,48,54,49,42,52,53,50,38,61,74,76,102

Radius of gyration: 18.33 Å; Cα contacts (8 Å, |Δi|>4): 378; chains: 2; bounding box: 51×49×46 Å

Nearest PDB structures (foldseek):
  7amv-assembly1_A  TM=5.041E-01  e=1.064E-02  Vaccinia virus GLV-1h68
  8p0n-assembly1_A  TM=4.943E-01  e=2.036E-02  Orthopoxvirus vaccinia
  6zyd-assembly1_E  TM=5.742E-01  e=9.672E-02  Escherichia coli K-12
  3brb-assembly2_B  TM=3.997E-01  e=1.676E-02  Homo sapiens
  8a3w-assembly1_SZ  TM=3.796E-01  e=2.640E-02  Leishmania major strain Friedlin